Protein AF-A0A8T6P0E4-F1 (afdb_monomer_lite)

Structure (mmCIF, N/CA/C/O backbone):
data_AF-A0A8T6P0E4-F1
#
_entry.id   AF-A0A8T6P0E4-F1
#
loop_
_atom_site.group_PDB
_atom_site.id
_atom_site.type_symbol
_atom_site.label_atom_id
_atom_site.label_alt_id
_atom_site.label_comp_id
_atom_site.label_asym_id
_atom_site.label_entity_id
_atom_site.label_seq_id
_atom_site.pdbx_PDB_ins_code
_atom_site.Cartn_x
_atom_site.Cartn_y
_atom_site.Cartn_z
_atom_site.occupancy
_atom_site.B_iso_or_equiv
_atom_site.auth_seq_id
_atom_site.auth_comp_id
_atom_site.auth_asym_id
_atom_site.auth_atom_id
_atom_site.pdbx_PDB_model_num
ATOM 1 N N . MET A 1 1 ? 27.456 20.576 -43.122 1.00 37.47 1 MET A N 1
ATOM 2 C CA . MET A 1 1 ? 27.303 20.366 -41.670 1.00 37.47 1 MET A CA 1
ATOM 3 C C . MET A 1 1 ? 26.605 19.040 -41.483 1.00 37.47 1 MET A C 1
ATOM 5 O O . MET A 1 1 ? 25.407 18.941 -41.703 1.00 37.47 1 MET A O 1
ATOM 9 N N . THR A 1 2 ? 27.387 18.003 -41.227 1.00 33.81 2 THR A N 1
ATOM 10 C CA . THR A 1 2 ? 26.912 16.656 -40.925 1.00 33.81 2 THR A CA 1
ATOM 11 C C . THR A 1 2 ? 26.473 16.661 -39.465 1.00 33.81 2 THR A C 1
ATOM 13 O O . THR A 1 2 ? 27.312 16.790 -38.580 1.00 33.81 2 THR A O 1
ATOM 16 N N . PHE A 1 3 ? 25.168 16.575 -39.208 1.00 38.00 3 PHE A N 1
ATOM 17 C CA . PHE A 1 3 ? 24.666 16.152 -37.903 1.00 38.00 3 PHE A CA 1
ATOM 18 C C . PHE A 1 3 ? 24.965 14.656 -37.790 1.00 38.00 3 PHE A C 1
ATOM 20 O O . PHE A 1 3 ? 24.131 13.822 -38.128 1.00 38.00 3 PHE A O 1
ATOM 27 N N . THR A 1 4 ? 26.195 14.302 -37.422 1.00 43.59 4 THR A N 1
ATOM 28 C CA . THR A 1 4 ? 26.471 12.961 -36.905 1.00 43.59 4 THR A CA 1
ATOM 29 C C . THR A 1 4 ? 25.701 12.865 -35.594 1.00 43.59 4 THR A C 1
ATOM 31 O O . THR A 1 4 ? 26.018 13.547 -34.626 1.00 43.59 4 THR A O 1
ATOM 34 N N . ASN A 1 5 ? 24.592 12.135 -35.668 1.00 50.59 5 ASN A N 1
ATOM 35 C CA . ASN A 1 5 ? 23.570 11.936 -34.654 1.00 50.59 5 ASN A CA 1
ATOM 36 C C . ASN A 1 5 ? 24.190 11.610 -33.287 1.00 50.59 5 ASN A C 1
ATOM 38 O O . ASN A 1 5 ? 24.772 10.540 -33.130 1.00 50.59 5 ASN A O 1
ATOM 42 N N . ASP A 1 6 ? 23.940 12.437 -32.267 1.00 56.22 6 ASP A N 1
ATOM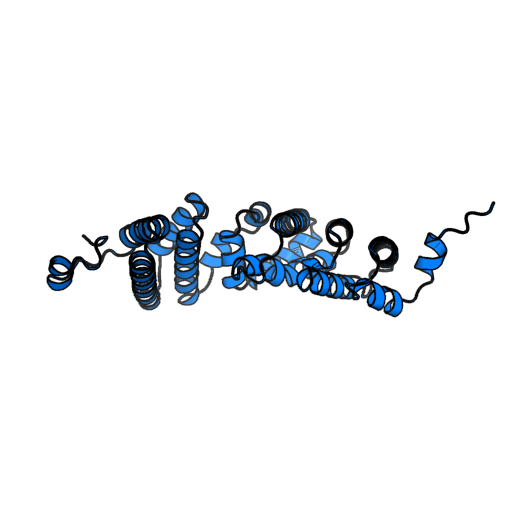 43 C CA . ASP A 1 6 ? 24.123 12.049 -30.853 1.00 56.22 6 ASP A CA 1
ATOM 44 C C . ASP A 1 6 ? 23.477 10.673 -30.570 1.00 56.22 6 ASP A C 1
ATOM 46 O O . ASP A 1 6 ? 23.979 9.881 -29.777 1.00 56.22 6 ASP A O 1
ATOM 50 N N . ARG A 1 7 ? 22.391 10.347 -31.288 1.00 58.47 7 ARG A N 1
ATOM 51 C CA . ARG A 1 7 ? 21.714 9.041 -31.254 1.00 58.47 7 ARG A CA 1
ATOM 52 C C . ARG A 1 7 ? 22.625 7.863 -31.613 1.00 58.47 7 ARG A C 1
ATOM 54 O O . ARG A 1 7 ? 22.605 6.865 -30.899 1.00 58.47 7 ARG A O 1
ATOM 61 N N . ASP A 1 8 ? 23.438 7.988 -32.660 1.00 58.91 8 ASP A N 1
ATOM 62 C CA . ASP A 1 8 ? 24.293 6.897 -33.145 1.00 58.91 8 ASP A CA 1
ATOM 63 C C . ASP A 1 8 ? 25.441 6.628 -32.157 1.00 58.91 8 ASP A C 1
ATOM 65 O O . ASP A 1 8 ? 25.921 5.501 -32.042 1.00 58.91 8 ASP A O 1
ATOM 69 N N . HIS A 1 9 ? 25.861 7.648 -31.397 1.00 64.12 9 HIS A N 1
ATOM 70 C CA . HIS A 1 9 ? 26.846 7.491 -30.328 1.00 64.12 9 HIS A CA 1
ATOM 71 C C . HIS A 1 9 ? 26.285 6.756 -29.112 1.00 64.12 9 HIS A C 1
ATOM 73 O O . HIS A 1 9 ? 26.938 5.836 -28.628 1.00 64.12 9 HIS A O 1
ATOM 79 N N . TYR A 1 10 ? 25.081 7.093 -28.643 1.00 65.00 10 TYR A N 1
ATOM 80 C CA . TYR A 1 10 ? 24.487 6.424 -27.478 1.00 65.00 10 TYR A CA 1
ATOM 81 C C . TYR A 1 10 ? 24.052 4.980 -27.751 1.00 65.00 10 TYR A C 1
ATOM 83 O O . TYR A 1 10 ? 24.053 4.155 -26.835 1.00 65.00 10 TYR A O 1
ATOM 91 N N . ASP A 1 11 ? 23.698 4.646 -28.991 1.00 69.50 11 ASP A N 1
ATOM 92 C CA . ASP A 1 11 ? 23.360 3.270 -29.371 1.00 69.50 11 ASP A CA 1
ATOM 93 C C . ASP A 1 11 ? 24.612 2.367 -29.439 1.00 69.50 11 ASP A C 1
ATOM 95 O O . ASP A 1 11 ? 24.504 1.153 -29.269 1.00 69.50 11 ASP A O 1
ATOM 99 N N . ALA A 1 12 ? 25.808 2.953 -29.588 1.00 74.81 12 ALA A N 1
ATOM 100 C CA . ALA A 1 12 ? 27.090 2.243 -29.563 1.00 74.81 12 ALA A CA 1
ATOM 101 C C . ALA A 1 12 ? 27.664 2.016 -28.146 1.00 74.81 12 ALA A C 1
ATOM 103 O O . ALA A 1 12 ? 28.625 1.263 -27.996 1.00 74.81 12 ALA A O 1
ATOM 104 N N . ILE A 1 13 ? 27.101 2.650 -27.107 1.00 79.38 13 ILE A N 1
ATOM 105 C CA . ILE A 1 13 ? 27.561 2.510 -25.714 1.00 79.38 13 ILE A CA 1
ATOM 106 C C . ILE A 1 13 ? 27.246 1.097 -25.188 1.00 79.38 13 ILE A C 1
ATOM 108 O O . ILE A 1 13 ? 26.205 0.520 -25.498 1.00 79.38 13 ILE A O 1
ATOM 112 N N . GLU A 1 14 ? 28.115 0.507 -24.371 1.00 82.88 14 GLU A N 1
ATOM 113 C CA . GLU A 1 14 ? 27.845 -0.797 -23.750 1.00 82.88 14 GLU A CA 1
ATOM 114 C C . GLU A 1 14 ? 26.746 -0.706 -22.674 1.00 82.88 14 GLU A C 1
ATOM 116 O O . GLU A 1 14 ? 26.571 0.329 -22.029 1.00 82.88 14 GLU A O 1
ATOM 121 N N . ILE A 1 15 ? 25.990 -1.795 -22.461 1.00 83.38 15 ILE A N 1
ATOM 122 C CA . ILE A 1 15 ? 24.891 -1.823 -21.471 1.00 83.38 15 ILE A CA 1
ATOM 123 C C . ILE A 1 15 ? 25.402 -1.429 -20.083 1.00 83.38 15 ILE A C 1
ATOM 125 O O . ILE A 1 15 ? 24.761 -0.627 -19.411 1.00 83.38 15 ILE A O 1
ATOM 129 N N . ASP A 1 16 ? 26.563 -1.937 -19.675 1.00 84.44 16 ASP A N 1
ATOM 130 C CA . ASP A 1 16 ? 27.120 -1.670 -18.347 1.00 84.44 16 ASP A CA 1
ATOM 131 C C . ASP A 1 16 ? 27.455 -0.187 -18.146 1.00 84.44 16 ASP A C 1
ATOM 133 O O . ASP A 1 16 ? 27.234 0.364 -17.067 1.00 84.44 16 ASP A O 1
ATOM 137 N N . THR A 1 17 ? 27.909 0.497 -19.200 1.00 86.50 17 THR A N 1
ATOM 138 C CA . THR A 1 17 ? 28.162 1.942 -19.161 1.00 86.50 17 THR A CA 1
ATOM 139 C C . THR A 1 17 ? 26.860 2.733 -19.066 1.00 86.50 17 THR A C 1
ATOM 141 O O . THR A 1 17 ? 26.765 3.632 -18.233 1.00 86.50 17 THR A O 1
ATOM 144 N N . LEU A 1 18 ? 25.832 2.373 -19.847 1.00 86.88 18 LEU A N 1
ATOM 145 C CA . LEU A 1 18 ? 24.508 2.994 -19.716 1.00 86.88 18 LEU A CA 1
ATOM 146 C C . LEU A 1 18 ? 23.935 2.797 -18.312 1.00 86.88 18 LEU A C 1
ATOM 148 O O . LEU A 1 18 ? 23.399 3.731 -17.727 1.00 86.88 18 LEU A O 1
ATOM 152 N N . MET A 1 19 ? 24.074 1.594 -17.757 1.00 89.00 19 MET A N 1
ATOM 153 C CA . MET A 1 19 ? 23.609 1.277 -16.410 1.00 89.00 19 MET A CA 1
ATOM 154 C C . MET A 1 19 ? 24.353 2.078 -15.345 1.00 89.00 19 MET A C 1
ATOM 156 O O . MET A 1 19 ? 23.715 2.557 -14.416 1.00 89.00 19 MET A O 1
ATOM 160 N N . SER A 1 20 ? 25.669 2.269 -15.477 1.00 89.50 20 SER A N 1
ATOM 161 C CA . SER A 1 20 ? 26.433 3.104 -14.543 1.00 89.50 20 SER A CA 1
ATOM 162 C C . SER A 1 20 ? 25.919 4.542 -14.517 1.00 89.50 20 SER A C 1
ATOM 164 O O . SER A 1 20 ? 25.814 5.117 -13.443 1.00 89.50 20 SER A O 1
ATOM 166 N N . VAL A 1 21 ? 25.578 5.103 -15.680 1.00 90.31 21 VAL A N 1
ATOM 167 C CA . VAL A 1 21 ? 25.030 6.462 -15.793 1.00 90.31 21 VAL A CA 1
ATOM 168 C C . VAL A 1 21 ? 23.606 6.532 -15.242 1.00 90.31 21 VAL A C 1
ATOM 170 O O . VAL A 1 21 ? 23.286 7.424 -14.469 1.00 90.31 21 VAL A O 1
ATOM 173 N N . LEU A 1 22 ? 22.747 5.576 -15.606 1.00 91.06 22 LEU A N 1
ATOM 174 C CA . LEU A 1 22 ? 21.338 5.544 -15.190 1.00 91.06 22 LEU A CA 1
ATOM 175 C C . LEU A 1 22 ? 21.141 5.224 -13.704 1.00 91.06 22 LEU A C 1
ATOM 177 O O . LEU A 1 22 ? 20.067 5.476 -13.166 1.00 91.06 22 LEU A O 1
ATOM 181 N N . LEU A 1 23 ? 22.143 4.632 -13.053 1.00 92.75 23 LEU A N 1
ATOM 182 C CA . LEU A 1 23 ? 22.140 4.369 -11.615 1.00 92.75 23 LEU A CA 1
ATOM 183 C C . LEU A 1 23 ? 22.822 5.473 -10.804 1.00 92.75 23 LEU A C 1
ATOM 185 O O . LEU A 1 23 ? 22.665 5.474 -9.581 1.00 92.75 23 LEU A O 1
ATOM 189 N N . ASP A 1 24 ? 23.562 6.373 -11.454 1.00 91.56 24 ASP A N 1
ATOM 190 C CA . ASP A 1 24 ? 24.194 7.522 -10.818 1.00 91.56 24 ASP A CA 1
ATOM 191 C C . ASP A 1 24 ? 23.165 8.655 -10.659 1.00 91.56 24 ASP A C 1
ATOM 193 O O . ASP A 1 24 ? 22.772 9.262 -11.658 1.00 91.56 24 ASP A O 1
ATOM 197 N N . PRO A 1 25 ? 22.700 8.949 -9.431 1.00 88.19 25 PRO A N 1
ATOM 198 C CA . PRO A 1 25 ? 21.724 10.008 -9.205 1.00 88.19 25 PRO A CA 1
ATOM 199 C C . PRO A 1 25 ? 22.293 11.412 -9.453 1.00 88.19 25 PRO A C 1
ATOM 201 O O . PRO A 1 25 ? 21.512 12.349 -9.558 1.00 88.19 25 PRO A O 1
ATOM 204 N N . ASP A 1 26 ? 23.618 11.568 -9.530 1.00 89.19 26 ASP A N 1
ATOM 205 C CA . ASP A 1 26 ? 24.272 12.865 -9.719 1.00 89.19 26 ASP A CA 1
ATOM 206 C C . ASP A 1 26 ? 24.557 13.165 -11.211 1.00 89.19 26 ASP A C 1
ATOM 208 O O . ASP A 1 26 ? 25.084 14.231 -11.543 1.00 89.19 26 ASP A O 1
ATOM 212 N N . ALA A 1 27 ? 24.212 12.247 -12.126 1.00 89.06 27 ALA A N 1
ATOM 213 C CA . ALA A 1 27 ? 24.362 12.462 -13.565 1.00 89.06 27 ALA A CA 1
ATOM 214 C C . ALA A 1 27 ? 23.375 13.519 -14.098 1.00 89.06 27 ALA A C 1
ATOM 216 O O . ALA A 1 27 ? 22.271 13.694 -13.585 1.00 89.06 27 ALA A O 1
ATOM 217 N N . GLU A 1 28 ? 23.762 14.221 -15.168 1.00 91.06 28 GLU A N 1
ATOM 218 C CA . GLU A 1 28 ? 22.911 15.260 -15.757 1.00 91.06 28 GLU A CA 1
ATOM 219 C C . GLU A 1 28 ? 21.612 14.669 -16.349 1.00 91.06 28 GLU A C 1
ATOM 221 O O . GLU A 1 28 ? 21.682 13.657 -17.058 1.00 91.06 28 GLU A O 1
ATOM 226 N N . PRO A 1 29 ? 20.445 15.328 -16.179 1.00 89.75 29 PRO A N 1
ATOM 227 C CA . PRO A 1 29 ? 19.161 14.820 -16.672 1.00 89.75 29 PRO A CA 1
ATOM 228 C C . PRO A 1 29 ? 19.137 14.505 -18.174 1.00 89.75 29 PRO A C 1
ATOM 230 O O . PRO A 1 29 ? 18.606 13.474 -18.576 1.00 89.75 29 PRO A O 1
ATOM 233 N N . ASP A 1 30 ? 19.766 15.335 -19.016 1.00 89.50 30 ASP A N 1
ATOM 234 C CA . ASP A 1 30 ? 19.876 15.074 -20.464 1.00 89.50 30 ASP A CA 1
ATOM 235 C C . ASP A 1 30 ? 20.658 13.779 -20.746 1.00 89.50 30 ASP A C 1
ATOM 237 O O . ASP A 1 30 ? 20.297 12.987 -21.620 1.00 89.50 30 ASP A O 1
ATOM 241 N N . THR A 1 31 ? 21.695 13.508 -19.948 1.00 88.62 31 THR A N 1
ATOM 242 C CA . THR A 1 31 ? 22.484 12.275 -20.044 1.00 88.62 31 THR A CA 1
ATOM 243 C C . THR A 1 31 ? 21.654 11.067 -19.604 1.00 88.62 31 THR A C 1
ATOM 245 O O . THR A 1 31 ? 21.682 10.033 -20.280 1.00 88.62 31 THR A O 1
ATOM 248 N N . HIS A 1 32 ? 20.859 11.186 -18.532 1.00 90.69 32 HIS A N 1
ATOM 249 C CA . HIS A 1 32 ? 19.897 10.149 -18.143 1.00 90.69 32 HIS A CA 1
ATOM 250 C C . HIS A 1 32 ? 18.877 9.887 -19.247 1.00 90.69 32 HIS A C 1
ATOM 252 O O . HIS A 1 32 ? 18.724 8.739 -19.653 1.00 90.69 32 HIS A O 1
ATOM 258 N N . GLN A 1 33 ? 18.225 10.920 -19.784 1.00 88.19 33 GLN A N 1
ATOM 259 C CA . GLN A 1 33 ? 17.202 10.773 -20.825 1.00 88.19 33 GLN A CA 1
ATOM 260 C C . GLN A 1 33 ? 17.765 10.105 -22.088 1.00 88.19 33 GLN A C 1
ATOM 262 O O . GLN A 1 33 ? 17.170 9.160 -22.611 1.00 88.19 33 GLN A O 1
ATOM 267 N N . LYS A 1 34 ? 18.943 10.534 -22.562 1.00 88.25 34 LYS A N 1
ATOM 268 C CA . LYS A 1 34 ? 19.614 9.924 -23.724 1.00 88.25 34 LYS A CA 1
ATOM 269 C C . LYS A 1 34 ? 19.996 8.467 -23.466 1.00 88.25 34 LYS A C 1
ATOM 271 O O . LYS A 1 34 ? 19.768 7.611 -24.326 1.00 88.25 34 LYS A O 1
ATOM 276 N N . SER A 1 35 ? 20.524 8.175 -22.277 1.00 89.00 35 SER A N 1
ATOM 277 C CA . SER A 1 35 ? 20.906 6.817 -21.873 1.00 89.00 35 SER A CA 1
ATOM 278 C C . SER A 1 35 ? 19.691 5.900 -21.756 1.00 89.00 35 SER A C 1
ATOM 280 O O . SER A 1 35 ? 19.721 4.763 -22.227 1.00 89.00 35 SER A O 1
ATOM 282 N N . LEU A 1 36 ? 18.599 6.412 -21.192 1.00 89.44 36 LEU A N 1
ATOM 283 C CA . LEU A 1 36 ? 17.350 5.692 -20.994 1.00 89.44 36 LEU A CA 1
ATOM 284 C C . LEU A 1 36 ? 16.674 5.395 -22.337 1.00 89.44 36 LEU A C 1
ATOM 286 O O . LEU A 1 36 ? 16.289 4.257 -22.596 1.00 89.44 36 LEU A O 1
ATOM 290 N N . ALA A 1 37 ? 16.632 6.379 -23.239 1.00 87.12 37 ALA A N 1
ATOM 291 C CA . ALA A 1 37 ? 16.127 6.193 -24.593 1.00 87.12 37 ALA A CA 1
ATOM 292 C C . ALA A 1 37 ? 16.962 5.172 -25.389 1.00 87.12 37 ALA A C 1
ATOM 294 O O . ALA A 1 37 ? 16.401 4.397 -26.164 1.00 87.12 37 ALA A O 1
ATOM 295 N N . SER A 1 38 ? 18.291 5.157 -25.214 1.00 86.75 38 SER A N 1
ATOM 296 C CA . SER A 1 38 ? 19.168 4.129 -25.802 1.00 86.75 38 SER A CA 1
ATOM 297 C C . SER A 1 38 ? 18.864 2.745 -25.234 1.00 86.75 38 SER A C 1
ATOM 299 O O . SER A 1 38 ? 18.683 1.799 -25.999 1.00 86.75 38 SER A O 1
ATOM 301 N N . LEU A 1 39 ? 18.720 2.618 -23.910 1.00 85.62 39 LEU A N 1
ATOM 302 C CA . LEU A 1 39 ? 18.373 1.353 -23.257 1.00 85.62 39 LEU A CA 1
ATOM 303 C C . LEU A 1 39 ? 17.007 0.819 -23.719 1.00 85.62 39 LEU A C 1
ATOM 305 O O . LEU A 1 39 ? 16.888 -0.371 -24.007 1.00 85.62 39 LEU A O 1
ATOM 309 N N . ALA A 1 40 ? 16.001 1.689 -23.852 1.00 85.06 40 ALA A N 1
ATOM 310 C CA . ALA A 1 40 ? 14.653 1.327 -24.293 1.00 85.06 40 ALA A CA 1
ATOM 311 C C . ALA A 1 40 ? 14.636 0.671 -25.684 1.00 85.06 40 ALA A C 1
ATOM 313 O O . ALA A 1 40 ? 13.877 -0.269 -25.920 1.00 85.06 40 ALA A O 1
ATOM 314 N N . ARG A 1 41 ? 15.508 1.124 -26.596 1.00 82.94 41 ARG A N 1
ATOM 315 C CA . ARG A 1 41 ? 15.626 0.588 -27.964 1.00 82.94 41 ARG A CA 1
ATOM 316 C C . ARG A 1 41 ? 16.324 -0.772 -28.043 1.00 82.94 41 ARG A C 1
ATOM 318 O O . ARG A 1 41 ? 16.284 -1.402 -29.100 1.00 82.94 41 ARG A O 1
ATOM 325 N N . ARG A 1 42 ? 16.984 -1.228 -26.973 1.00 79.81 42 ARG A N 1
ATOM 326 C CA . ARG A 1 42 ? 17.724 -2.499 -26.990 1.00 79.81 42 ARG A CA 1
ATOM 327 C C . ARG A 1 42 ? 16.783 -3.693 -26.977 1.00 79.81 42 ARG A C 1
ATOM 329 O O . ARG A 1 42 ? 15.648 -3.616 -26.510 1.00 79.81 42 ARG A O 1
ATOM 336 N N . HIS A 1 43 ? 17.298 -4.806 -27.498 1.00 68.88 43 HIS A N 1
ATOM 337 C CA . HIS A 1 43 ? 16.590 -6.076 -27.503 1.00 68.88 43 HIS A CA 1
ATOM 338 C C . HIS A 1 43 ? 16.202 -6.488 -26.075 1.00 68.88 43 HIS A C 1
ATOM 340 O O . HIS A 1 43 ? 16.929 -6.240 -25.117 1.00 68.88 43 HIS A O 1
ATOM 346 N N . PHE A 1 44 ? 15.050 -7.138 -25.968 1.00 63.16 44 PHE A N 1
ATOM 347 C CA . PHE A 1 44 ? 14.321 -7.388 -24.732 1.00 63.16 44 PHE A CA 1
ATOM 348 C C . PHE A 1 44 ? 15.091 -8.180 -23.648 1.00 63.16 44 PHE A C 1
ATOM 350 O O . PHE A 1 44 ? 14.966 -7.892 -22.458 1.00 63.16 44 PHE A O 1
ATOM 357 N N . LEU A 1 45 ? 15.936 -9.139 -24.045 1.00 65.19 45 LEU A N 1
ATOM 358 C CA . LEU A 1 45 ? 16.689 -10.014 -23.133 1.00 65.19 45 LEU A CA 1
ATOM 359 C C . LEU A 1 45 ? 17.524 -9.216 -22.113 1.00 65.19 45 LEU A C 1
ATOM 361 O O . LEU A 1 45 ? 18.544 -8.621 -22.451 1.00 65.19 45 LEU A O 1
ATOM 365 N N . GLY A 1 46 ? 17.089 -9.227 -20.849 1.00 67.94 46 GLY A N 1
ATOM 366 C CA . GLY A 1 46 ? 17.750 -8.544 -19.731 1.00 67.94 46 GLY A CA 1
ATOM 367 C C . GLY A 1 46 ? 17.423 -7.052 -19.586 1.00 67.94 46 GLY A C 1
ATOM 368 O O . GLY A 1 46 ? 17.810 -6.449 -18.583 1.00 67.94 46 GLY A O 1
ATOM 369 N N . ARG A 1 47 ? 16.673 -6.455 -20.528 1.00 82.19 47 ARG A N 1
ATOM 370 C CA . ARG A 1 47 ? 16.255 -5.043 -20.473 1.00 82.19 47 ARG A CA 1
ATOM 371 C C . ARG A 1 47 ? 15.361 -4.784 -19.265 1.00 82.19 47 ARG A C 1
ATOM 373 O O . ARG A 1 47 ? 15.638 -3.864 -18.502 1.00 82.19 47 ARG A O 1
ATOM 380 N N . THR A 1 48 ? 14.351 -5.623 -19.043 1.00 81.88 48 THR A N 1
ATOM 381 C CA . THR A 1 48 ? 13.411 -5.480 -17.922 1.00 81.88 48 THR A CA 1
ATOM 382 C C . THR A 1 48 ? 14.123 -5.506 -16.574 1.00 81.88 48 THR A C 1
ATOM 384 O O . THR A 1 48 ? 13.935 -4.605 -15.764 1.00 81.88 48 THR A O 1
ATOM 387 N N . SER A 1 49 ? 15.018 -6.472 -16.338 1.00 83.94 49 SER A N 1
ATOM 388 C CA . SER A 1 49 ? 15.779 -6.545 -15.083 1.00 83.94 49 SER A CA 1
ATOM 389 C C . SER A 1 49 ? 16.648 -5.304 -14.851 1.00 83.94 49 SER A C 1
ATOM 391 O O . SER A 1 49 ? 16.798 -4.852 -13.716 1.00 83.94 49 SER A O 1
ATOM 393 N N . SER A 1 50 ? 17.213 -4.734 -15.916 1.00 87.50 50 SER A N 1
ATOM 394 C CA . SER A 1 50 ? 17.949 -3.468 -15.860 1.00 87.50 50 SER A CA 1
ATOM 395 C C . SER A 1 50 ? 17.033 -2.286 -15.537 1.00 87.50 50 SER A C 1
ATOM 397 O O . SER A 1 50 ? 17.335 -1.521 -14.623 1.00 87.50 50 SER A O 1
ATOM 399 N N . LEU A 1 51 ? 15.880 -2.177 -16.199 1.00 88.38 51 LEU A N 1
ATOM 400 C CA . LEU A 1 51 ? 14.886 -1.140 -15.917 1.00 88.38 51 LEU A CA 1
ATOM 401 C C . LEU A 1 51 ? 14.347 -1.238 -14.480 1.00 88.38 51 LEU A C 1
ATOM 403 O O . LEU A 1 51 ? 14.192 -0.211 -13.827 1.00 88.38 51 LEU A O 1
ATOM 407 N N . ILE A 1 52 ? 14.144 -2.446 -13.937 1.00 88.69 52 ILE A N 1
ATOM 408 C CA . ILE A 1 52 ? 13.733 -2.654 -12.535 1.00 88.69 52 ILE A CA 1
ATOM 409 C C . ILE A 1 52 ? 14.818 -2.147 -11.580 1.00 88.69 52 ILE A C 1
ATOM 411 O O . ILE A 1 52 ? 14.514 -1.492 -10.582 1.00 88.69 52 ILE A O 1
ATOM 415 N N . LYS A 1 53 ? 16.099 -2.417 -11.874 1.00 90.06 53 LYS A N 1
ATOM 416 C CA . LYS A 1 53 ? 17.219 -1.898 -11.070 1.00 90.06 53 LYS A CA 1
ATOM 417 C C . LYS A 1 53 ? 17.250 -0.372 -11.080 1.00 90.06 53 LYS A C 1
ATOM 419 O O . LYS A 1 53 ? 17.421 0.219 -10.015 1.00 90.06 53 LYS A O 1
ATOM 424 N N . ILE A 1 54 ? 17.047 0.246 -12.244 1.00 91.00 54 ILE A N 1
ATOM 425 C CA . ILE A 1 54 ? 16.988 1.707 -12.385 1.00 91.00 54 ILE A CA 1
ATOM 426 C C . ILE A 1 54 ? 15.795 2.255 -11.602 1.00 91.00 54 ILE A C 1
ATOM 428 O O . ILE A 1 54 ? 15.981 3.110 -10.744 1.00 91.00 54 ILE A O 1
ATOM 432 N N . LEU A 1 55 ? 14.596 1.697 -11.788 1.00 90.88 55 LEU A N 1
ATOM 433 C CA . LEU A 1 55 ? 13.392 2.125 -11.071 1.00 90.88 55 LEU A CA 1
ATOM 434 C C . LEU A 1 55 ? 13.557 1.966 -9.557 1.00 90.88 55 LEU A C 1
ATOM 436 O O . LEU A 1 55 ? 13.161 2.832 -8.783 1.00 90.88 55 LEU A O 1
ATOM 440 N N . SER A 1 56 ? 14.214 0.895 -9.110 1.00 90.44 56 SER A N 1
ATOM 441 C CA . SER A 1 56 ? 14.544 0.723 -7.699 1.00 90.44 56 SER A CA 1
ATOM 442 C C . SER A 1 56 ? 15.590 1.716 -7.189 1.00 90.44 56 SER A C 1
ATOM 444 O O . SER A 1 56 ? 15.605 1.945 -5.980 1.00 90.44 56 SER A O 1
ATOM 446 N N . SER A 1 57 ? 16.474 2.244 -8.037 1.00 90.44 57 SER A N 1
ATOM 447 C CA . SER A 1 57 ? 17.418 3.312 -7.681 1.00 90.44 57 SER A CA 1
ATOM 448 C C . SER A 1 57 ? 16.704 4.658 -7.585 1.00 90.44 57 SER A C 1
ATOM 450 O O . SER A 1 57 ? 16.873 5.361 -6.589 1.00 90.44 57 SER A O 1
ATOM 452 N N . VAL A 1 58 ? 15.836 4.947 -8.559 1.00 88.69 58 VAL A N 1
ATOM 453 C CA . VAL A 1 58 ? 14.970 6.131 -8.603 1.00 88.69 58 VAL A CA 1
ATOM 454 C C . VAL A 1 58 ? 14.115 6.212 -7.346 1.00 88.69 58 VAL A C 1
ATOM 456 O O . VAL A 1 58 ? 14.243 7.165 -6.594 1.00 88.69 58 VAL A O 1
ATOM 459 N N . VAL A 1 59 ? 13.353 5.159 -7.030 1.00 88.88 59 VAL A N 1
ATOM 460 C CA . VAL A 1 59 ? 12.492 5.105 -5.832 1.00 88.88 59 VAL A CA 1
ATOM 461 C C . VAL A 1 59 ? 13.282 5.322 -4.532 1.00 88.88 59 VAL A C 1
ATOM 463 O O . VAL A 1 59 ? 12.756 5.869 -3.566 1.00 88.88 59 VAL A O 1
ATOM 466 N N . LYS A 1 60 ? 14.554 4.907 -4.480 1.00 87.62 60 LYS A N 1
ATOM 467 C CA . LYS A 1 60 ? 15.413 5.098 -3.298 1.00 87.62 60 LYS A CA 1
ATOM 468 C C . LYS A 1 60 ? 16.002 6.505 -3.181 1.00 87.62 60 LYS A C 1
ATOM 470 O O . LYS A 1 60 ? 16.362 6.885 -2.074 1.00 87.62 60 LYS A O 1
ATOM 475 N N . ASN A 1 61 ? 16.135 7.232 -4.287 1.00 87.38 61 ASN A N 1
ATOM 476 C CA . ASN A 1 61 ? 16.795 8.540 -4.355 1.00 87.38 61 ASN A CA 1
ATOM 477 C C . ASN A 1 61 ? 15.916 9.551 -5.108 1.00 87.38 61 ASN A C 1
ATOM 479 O O . ASN A 1 61 ? 16.401 10.295 -5.957 1.00 87.38 61 ASN A O 1
ATOM 483 N N . THR A 1 62 ? 14.608 9.526 -4.851 1.00 84.31 62 THR A N 1
ATOM 484 C CA . THR A 1 62 ? 13.605 10.285 -5.618 1.00 84.31 62 THR A CA 1
ATOM 485 C C . THR A 1 62 ? 13.878 11.792 -5.613 1.00 84.31 62 THR A C 1
ATOM 487 O O . THR A 1 62 ? 13.571 12.472 -6.578 1.00 84.31 62 THR A O 1
ATOM 490 N N . ASP A 1 63 ? 14.510 12.314 -4.563 1.00 84.81 63 ASP A N 1
ATOM 491 C CA . ASP A 1 63 ? 14.921 13.716 -4.425 1.00 84.81 63 ASP A CA 1
ATOM 492 C C . ASP A 1 63 ? 16.095 14.124 -5.330 1.00 84.81 63 ASP A C 1
ATOM 494 O O . ASP A 1 63 ? 16.369 15.315 -5.476 1.00 84.81 63 ASP A O 1
ATOM 498 N N . LYS A 1 64 ? 16.797 13.151 -5.918 1.00 86.81 64 LYS A N 1
ATOM 499 C CA . LYS A 1 64 ? 17.976 13.379 -6.760 1.00 86.81 64 LYS A CA 1
ATOM 500 C C . LYS A 1 64 ? 17.729 13.174 -8.248 1.00 86.81 64 LYS A C 1
ATOM 502 O O . LYS A 1 64 ? 18.454 13.741 -9.056 1.00 86.81 64 LYS A O 1
ATOM 507 N N . TYR A 1 65 ? 16.740 12.362 -8.615 1.00 88.12 65 TYR A N 1
ATOM 508 C CA . TYR A 1 65 ? 16.395 12.160 -10.020 1.00 88.12 65 TYR A CA 1
ATOM 509 C C . TYR A 1 65 ? 15.471 13.275 -10.519 1.00 88.12 65 TYR A C 1
ATOM 511 O O . TYR A 1 65 ? 14.654 13.816 -9.778 1.00 88.12 65 TYR A O 1
ATOM 519 N N . ASP A 1 66 ? 15.591 13.604 -11.800 1.00 90.31 66 ASP A N 1
ATOM 520 C CA . ASP A 1 66 ? 14.713 14.560 -12.468 1.00 90.31 66 ASP A CA 1
ATOM 521 C C . ASP A 1 66 ? 13.327 13.947 -12.765 1.00 90.31 66 ASP A C 1
ATOM 523 O O . ASP A 1 66 ? 13.220 12.771 -13.124 1.00 90.31 66 ASP A O 1
ATOM 527 N N . GLN A 1 67 ? 12.254 14.734 -12.621 1.00 87.25 67 GLN A N 1
ATOM 528 C CA . GLN A 1 67 ? 10.872 14.252 -12.764 1.00 87.25 67 GLN A CA 1
ATOM 529 C C . GLN A 1 67 ? 10.563 13.741 -14.182 1.00 87.25 67 GLN A C 1
ATOM 531 O O . GLN A 1 67 ? 9.825 12.759 -14.328 1.00 87.25 67 GLN A O 1
ATOM 536 N N . ASP A 1 68 ? 11.159 14.329 -15.223 1.00 88.75 68 ASP A N 1
ATOM 537 C CA . ASP A 1 68 ? 10.968 13.866 -16.599 1.00 88.75 68 ASP A CA 1
ATOM 538 C C . ASP A 1 68 ? 11.674 12.524 -16.819 1.00 88.75 68 ASP A C 1
ATOM 540 O O . ASP A 1 68 ? 11.132 11.641 -17.482 1.00 88.75 68 ASP A O 1
ATOM 544 N N . VAL A 1 69 ? 12.855 12.322 -16.217 1.00 89.50 69 VAL A N 1
ATOM 545 C CA . VAL A 1 69 ? 13.569 11.030 -16.248 1.00 89.50 69 VAL A CA 1
ATOM 546 C C . VAL A 1 69 ? 12.735 9.938 -15.581 1.00 89.50 69 VAL A C 1
ATOM 548 O O . VAL A 1 69 ? 12.589 8.840 -16.125 1.00 89.50 69 VAL A O 1
ATOM 551 N N . MET A 1 70 ? 12.161 10.241 -14.416 1.00 90.81 70 MET A N 1
ATOM 552 C CA . MET A 1 70 ? 11.290 9.319 -13.689 1.00 90.81 70 MET A CA 1
ATOM 553 C C . MET A 1 70 ? 10.046 8.941 -14.500 1.00 90.81 70 MET A C 1
ATOM 555 O O . MET A 1 70 ? 9.708 7.759 -14.597 1.00 90.81 70 MET A O 1
ATOM 559 N N . SER A 1 71 ? 9.393 9.932 -15.108 1.00 90.75 71 SER A N 1
ATOM 560 C CA . SER A 1 71 ? 8.186 9.732 -15.917 1.00 90.75 71 SER A CA 1
ATOM 561 C C . SER A 1 71 ? 8.497 8.919 -17.173 1.00 90.75 71 SER A C 1
ATOM 563 O O . SER A 1 71 ? 7.830 7.926 -17.449 1.00 90.75 71 SER A O 1
ATOM 565 N N . HIS A 1 72 ? 9.592 9.244 -17.863 1.00 91.25 72 HIS A N 1
ATOM 566 C CA . HIS A 1 72 ? 10.051 8.507 -19.039 1.00 91.25 72 HIS A CA 1
ATOM 567 C C . HIS A 1 72 ? 10.364 7.038 -18.716 1.00 91.25 72 HIS A C 1
ATOM 569 O O . HIS A 1 72 ? 10.091 6.145 -19.517 1.00 91.25 72 HIS A O 1
ATOM 575 N N . LEU A 1 73 ? 10.926 6.754 -17.537 1.00 92.31 73 LEU A N 1
ATOM 576 C CA . LEU A 1 73 ? 11.182 5.379 -17.105 1.00 92.31 73 LEU A CA 1
ATOM 577 C C . LEU A 1 73 ? 9.878 4.592 -16.932 1.00 92.31 73 LEU A C 1
ATOM 579 O O . LEU A 1 73 ? 9.801 3.438 -17.355 1.00 92.31 73 LEU A O 1
ATOM 583 N N . ILE A 1 74 ? 8.860 5.215 -16.338 1.00 93.81 74 ILE A N 1
ATOM 584 C CA . ILE A 1 74 ? 7.525 4.625 -16.196 1.00 93.81 74 ILE A CA 1
ATOM 585 C C . ILE A 1 74 ? 6.883 4.416 -17.576 1.00 93.81 74 ILE A C 1
ATOM 587 O O . ILE A 1 74 ? 6.326 3.347 -17.821 1.00 93.81 74 ILE A O 1
ATOM 591 N N . ASP A 1 75 ? 7.036 5.364 -18.503 1.00 93.50 75 ASP A N 1
ATOM 592 C CA . ASP A 1 75 ? 6.511 5.259 -19.871 1.00 93.50 75 ASP A CA 1
ATOM 593 C C . ASP A 1 75 ? 7.097 4.085 -20.642 1.00 93.50 75 ASP A C 1
ATOM 595 O O . ASP A 1 75 ? 6.376 3.393 -21.366 1.00 93.50 75 ASP A O 1
ATOM 599 N N . ILE A 1 76 ? 8.395 3.826 -20.471 1.00 91.69 76 ILE A N 1
ATOM 600 C CA . ILE A 1 76 ? 9.039 2.667 -21.088 1.00 91.69 76 ILE A CA 1
ATOM 601 C C . ILE A 1 76 ? 8.361 1.384 -20.616 1.00 91.69 76 ILE A C 1
ATOM 603 O O . ILE A 1 76 ? 8.003 0.565 -21.454 1.00 91.69 76 ILE A O 1
ATOM 607 N N . PHE A 1 77 ? 8.129 1.223 -19.310 1.00 92.06 77 PHE A N 1
ATOM 608 C CA . PHE A 1 77 ? 7.421 0.050 -18.792 1.00 92.06 77 PHE A CA 1
ATOM 609 C C . PHE A 1 77 ? 5.967 -0.022 -19.274 1.00 92.06 77 PHE A C 1
ATOM 611 O O . PHE A 1 77 ? 5.504 -1.091 -19.664 1.00 92.06 77 PHE A O 1
ATOM 618 N N . ALA A 1 78 ? 5.250 1.103 -19.266 1.00 92.06 78 ALA A N 1
ATOM 619 C CA . ALA A 1 78 ? 3.840 1.161 -19.646 1.00 92.06 78 ALA A CA 1
ATOM 620 C C . ALA A 1 78 ? 3.613 0.798 -21.124 1.00 92.06 78 ALA A C 1
ATOM 622 O O . ALA A 1 78 ? 2.609 0.180 -21.489 1.00 92.06 78 ALA A O 1
ATOM 623 N N . THR A 1 79 ? 4.548 1.199 -21.987 1.00 90.25 79 THR A N 1
ATOM 624 C CA . THR A 1 79 ? 4.449 1.010 -23.439 1.00 90.25 79 THR A CA 1
ATOM 625 C C . THR A 1 79 ? 5.128 -0.263 -23.938 1.00 90.25 79 THR A C 1
ATOM 627 O O . THR A 1 79 ? 4.849 -0.673 -25.069 1.00 90.25 79 THR A O 1
ATOM 630 N N . ASP A 1 80 ? 5.938 -0.930 -23.108 1.00 88.25 80 ASP A N 1
ATOM 631 C CA . ASP A 1 80 ? 6.630 -2.169 -23.464 1.00 88.25 80 ASP A CA 1
ATOM 632 C C . ASP A 1 80 ? 5.628 -3.250 -23.921 1.00 88.25 80 ASP A C 1
ATOM 634 O O . ASP A 1 80 ? 4.651 -3.545 -23.219 1.00 88.25 80 ASP A O 1
ATOM 638 N N . PRO A 1 81 ? 5.800 -3.835 -25.121 1.00 87.88 81 PRO A N 1
ATOM 639 C CA . PRO A 1 81 ? 4.984 -4.963 -25.538 1.00 87.88 81 PRO A CA 1
ATOM 640 C C . PRO A 1 81 ? 5.164 -6.209 -24.689 1.00 87.88 81 PRO A C 1
ATOM 642 O O . PRO A 1 81 ? 4.245 -7.011 -24.652 1.00 87.88 81 PRO A O 1
ATOM 645 N N . ASP A 1 82 ? 6.286 -6.364 -23.997 1.00 89.00 82 ASP A N 1
ATOM 646 C CA . ASP A 1 82 ? 6.575 -7.608 -23.305 1.00 89.00 82 ASP A CA 1
ATOM 647 C C . ASP A 1 82 ? 5.864 -7.720 -21.939 1.00 89.00 82 ASP A C 1
ATOM 649 O O . ASP A 1 82 ? 5.921 -6.767 -21.150 1.00 89.00 82 ASP A O 1
ATOM 653 N N . PRO A 1 83 ? 5.215 -8.854 -21.608 1.00 90.88 83 PRO A N 1
ATOM 654 C CA . PRO A 1 83 ? 4.579 -9.063 -20.305 1.00 90.88 83 PRO A CA 1
ATOM 655 C C . PRO A 1 83 ? 5.545 -8.985 -19.112 1.00 90.88 83 PRO A C 1
ATOM 657 O O . PRO A 1 83 ? 5.116 -8.608 -18.020 1.00 90.88 83 PRO A O 1
ATOM 660 N N . ASP A 1 84 ? 6.848 -9.230 -19.281 1.00 90.44 84 ASP A N 1
ATOM 661 C CA . ASP A 1 84 ? 7.809 -9.093 -18.178 1.00 90.44 84 ASP A CA 1
ATOM 662 C C . ASP A 1 84 ? 7.888 -7.654 -17.656 1.00 90.44 84 ASP A C 1
ATOM 664 O O . ASP A 1 84 ? 8.207 -7.437 -16.486 1.00 90.44 84 ASP A O 1
ATOM 668 N N . ALA A 1 85 ? 7.570 -6.649 -18.479 1.00 91.50 85 ALA A N 1
ATOM 669 C CA . ALA A 1 85 ? 7.453 -5.275 -18.001 1.00 91.50 85 ALA A CA 1
ATOM 670 C C . ALA A 1 85 ? 6.322 -5.134 -16.966 1.00 91.50 85 ALA A C 1
ATOM 672 O O . ALA A 1 85 ? 6.491 -4.425 -15.974 1.00 91.50 85 ALA A O 1
ATOM 673 N N . THR A 1 86 ? 5.214 -5.868 -17.134 1.00 94.50 86 THR A N 1
ATOM 674 C CA . THR A 1 86 ? 4.132 -5.942 -16.135 1.00 94.50 86 THR A CA 1
ATOM 675 C C . THR A 1 86 ? 4.623 -6.623 -14.870 1.00 94.50 86 THR A C 1
ATOM 677 O O . THR A 1 86 ? 4.429 -6.079 -13.784 1.00 94.50 86 THR A O 1
ATOM 680 N N . SER A 1 87 ? 5.338 -7.744 -14.997 1.00 93.56 87 SER A N 1
ATOM 681 C CA . SER A 1 87 ? 5.956 -8.438 -13.860 1.00 93.56 87 SER A CA 1
ATOM 682 C C . SER A 1 87 ? 6.891 -7.508 -13.082 1.00 93.56 87 SER A C 1
ATOM 684 O O . SER A 1 87 ? 6.809 -7.421 -11.859 1.00 93.56 87 SER A O 1
ATOM 686 N N . GLY A 1 88 ? 7.733 -6.749 -13.788 1.00 92.38 88 GLY A N 1
ATOM 687 C CA . GLY A 1 88 ? 8.677 -5.808 -13.193 1.00 92.38 88 GLY A CA 1
ATOM 688 C C . GLY A 1 88 ? 8.014 -4.627 -12.493 1.00 92.38 88 GLY A C 1
ATOM 689 O O . GLY A 1 88 ? 8.454 -4.219 -11.415 1.00 92.38 88 GLY A O 1
ATOM 690 N N . MET A 1 89 ? 6.931 -4.091 -13.061 1.00 95.19 89 MET A N 1
ATOM 691 C CA . MET A 1 89 ? 6.121 -3.100 -12.360 1.00 95.19 89 MET A CA 1
ATOM 692 C C . MET A 1 89 ? 5.465 -3.730 -11.124 1.00 95.19 89 MET A C 1
ATOM 694 O O . MET A 1 89 ? 5.624 -3.216 -10.027 1.00 95.19 89 MET A O 1
ATOM 698 N N . ILE A 1 90 ? 4.820 -4.888 -11.228 1.00 95.31 90 ILE A N 1
ATOM 699 C CA . ILE A 1 90 ? 4.199 -5.539 -10.066 1.00 95.31 90 ILE A CA 1
ATOM 700 C C . ILE A 1 90 ? 5.220 -5.832 -8.947 1.00 95.31 90 ILE A C 1
ATOM 702 O O . ILE A 1 90 ? 4.925 -5.592 -7.777 1.00 95.31 90 ILE A O 1
ATOM 706 N N . GLU A 1 91 ? 6.444 -6.251 -9.278 1.00 93.00 91 GLU A N 1
ATOM 707 C CA . GLU A 1 91 ? 7.531 -6.459 -8.306 1.00 93.00 91 GLU A CA 1
ATOM 708 C C . GLU A 1 91 ? 7.922 -5.163 -7.570 1.00 93.00 91 GLU A C 1
ATOM 710 O O . GLU A 1 91 ? 8.273 -5.172 -6.385 1.00 93.00 91 GLU A O 1
ATOM 715 N N . MET A 1 92 ? 7.860 -4.026 -8.263 1.00 94.31 92 MET A N 1
ATOM 716 C CA . MET A 1 92 ? 8.191 -2.716 -7.707 1.00 94.31 92 MET A CA 1
ATOM 717 C C . MET A 1 92 ? 7.041 -2.080 -6.921 1.00 94.31 92 MET A C 1
ATOM 719 O O . MET A 1 92 ? 7.303 -1.242 -6.050 1.00 94.31 92 MET A O 1
ATOM 723 N N . LEU A 1 93 ? 5.798 -2.507 -7.154 1.00 95.56 93 LEU A N 1
ATOM 724 C CA . LEU A 1 93 ? 4.608 -1.939 -6.528 1.00 95.56 93 LEU A CA 1
ATOM 725 C C . LEU A 1 93 ? 4.681 -1.892 -4.990 1.00 95.56 93 LEU A C 1
ATOM 727 O O . LEU A 1 93 ? 4.367 -0.834 -4.445 1.00 95.56 93 LEU A O 1
ATOM 731 N N . PRO A 1 94 ? 5.149 -2.925 -4.256 1.00 94.69 94 PRO A N 1
ATOM 732 C CA . PRO A 1 94 ? 5.317 -2.829 -2.808 1.00 94.69 94 PRO A CA 1
ATOM 733 C C . PRO A 1 94 ? 6.226 -1.677 -2.374 1.00 94.69 94 PRO A C 1
ATOM 735 O O . PRO A 1 94 ? 5.906 -0.981 -1.416 1.00 94.69 94 PRO A O 1
ATOM 738 N N . LYS A 1 95 ? 7.332 -1.419 -3.083 1.00 93.00 95 LYS A N 1
ATOM 739 C CA . LYS A 1 95 ? 8.246 -0.314 -2.740 1.00 93.00 95 LYS A CA 1
ATOM 740 C C . LYS A 1 95 ? 7.597 1.050 -2.973 1.00 93.00 95 LYS A C 1
ATOM 742 O O . LYS A 1 95 ? 7.845 1.971 -2.201 1.00 93.00 95 LYS A O 1
ATOM 747 N N . VAL A 1 96 ? 6.768 1.168 -4.011 1.00 94.56 96 VAL A N 1
ATOM 748 C CA . VAL A 1 96 ? 6.054 2.411 -4.332 1.00 94.56 96 VAL A CA 1
ATOM 749 C C . VAL A 1 96 ? 4.898 2.637 -3.359 1.00 94.56 96 VAL A C 1
ATOM 751 O O . VAL A 1 96 ? 4.852 3.669 -2.688 1.00 94.56 96 VAL A O 1
ATOM 754 N N . ALA A 1 97 ? 4.005 1.656 -3.225 1.00 95.00 97 ALA A N 1
ATOM 755 C CA . ALA A 1 97 ? 2.803 1.766 -2.410 1.00 95.00 97 ALA A CA 1
ATOM 756 C C . ALA A 1 97 ? 3.121 1.878 -0.921 1.00 95.00 97 ALA A C 1
ATOM 758 O O . ALA A 1 97 ? 2.607 2.763 -0.243 1.00 95.00 97 ALA A O 1
ATOM 759 N N . GLU A 1 98 ? 4.011 1.034 -0.393 1.00 94.44 98 GLU A N 1
ATOM 760 C CA . GLU A 1 98 ? 4.308 1.028 1.042 1.00 94.44 98 GLU A CA 1
ATOM 761 C C . GLU A 1 98 ? 5.066 2.273 1.513 1.00 94.44 98 GLU A C 1
ATOM 763 O O . GLU A 1 98 ? 5.109 2.509 2.720 1.00 94.44 98 GLU A O 1
ATOM 768 N N . SER A 1 99 ? 5.599 3.098 0.602 1.00 91.88 99 SER A N 1
ATOM 769 C CA . SER A 1 99 ? 6.219 4.382 0.957 1.00 91.88 99 SER A CA 1
ATOM 770 C C . SER A 1 99 ? 5.253 5.304 1.712 1.00 91.88 99 SER A C 1
ATOM 772 O O . SER A 1 99 ? 5.667 6.036 2.605 1.00 91.88 99 SER A O 1
ATOM 774 N N . VAL A 1 100 ? 3.940 5.204 1.458 1.00 90.81 100 VAL A N 1
ATOM 775 C CA . VAL A 1 100 ? 2.913 5.996 2.161 1.00 90.81 100 VAL A CA 1
ATOM 776 C C . VAL A 1 100 ? 2.818 5.670 3.661 1.00 90.81 100 VAL A C 1
ATOM 778 O O . VAL A 1 100 ? 2.263 6.447 4.439 1.00 90.81 100 VAL A O 1
ATOM 781 N N . LEU A 1 101 ? 3.341 4.514 4.087 1.00 89.94 101 LEU A N 1
ATOM 782 C CA . LEU A 1 101 ? 3.288 4.068 5.480 1.00 89.94 101 LEU A CA 1
ATOM 783 C C . LEU A 1 101 ? 4.346 4.745 6.363 1.00 89.94 101 LEU A C 1
ATOM 785 O O . LEU A 1 101 ? 4.178 4.761 7.584 1.00 89.94 101 LEU A O 1
ATOM 789 N N . ASP A 1 102 ? 5.408 5.302 5.777 1.00 86.25 102 ASP A N 1
ATOM 790 C CA . ASP A 1 102 ? 6.458 6.025 6.495 1.00 86.25 102 ASP A CA 1
ATOM 791 C C . ASP A 1 102 ? 6.632 7.439 5.918 1.00 86.25 102 ASP A C 1
ATOM 793 O O . ASP A 1 102 ? 7.209 7.606 4.847 1.00 86.25 102 ASP A O 1
ATOM 797 N N . PRO A 1 103 ? 6.199 8.486 6.644 1.00 78.56 103 PRO A N 1
ATOM 798 C CA . PRO A 1 103 ? 6.322 9.868 6.189 1.00 78.56 103 PRO A CA 1
ATOM 799 C C . PRO A 1 103 ? 7.750 10.315 5.850 1.00 78.56 103 PRO A C 1
ATOM 801 O O . PRO A 1 103 ? 7.904 11.278 5.110 1.00 78.56 103 PRO A O 1
ATOM 804 N N . ASN A 1 104 ? 8.786 9.661 6.391 1.00 79.75 104 ASN A N 1
ATOM 805 C CA . ASN A 1 104 ? 10.181 10.029 6.118 1.00 79.75 104 ASN A CA 1
ATOM 806 C C . ASN A 1 104 ? 10.699 9.473 4.788 1.00 79.75 104 ASN A C 1
ATOM 808 O O . ASN A 1 104 ? 11.719 9.940 4.290 1.00 79.75 104 ASN A O 1
ATOM 812 N N . THR A 1 105 ? 10.036 8.450 4.252 1.00 78.19 105 THR A N 1
ATOM 813 C CA . THR A 1 105 ? 10.416 7.771 3.007 1.00 78.19 105 THR A CA 1
ATOM 814 C C . THR A 1 105 ? 9.288 7.788 1.979 1.00 78.19 105 THR A C 1
ATOM 816 O O . THR A 1 105 ? 9.374 7.120 0.950 1.00 78.19 105 THR A O 1
ATOM 819 N N . ALA A 1 106 ? 8.234 8.564 2.244 1.00 82.00 106 ALA A N 1
ATOM 820 C CA . ALA A 1 106 ? 7.103 8.713 1.353 1.00 82.00 106 ALA A CA 1
ATOM 821 C C . ALA A 1 106 ? 7.555 9.334 0.032 1.00 82.00 106 ALA A C 1
ATOM 823 O O . ALA A 1 106 ? 8.148 10.413 0.006 1.00 82.00 106 ALA A O 1
ATOM 824 N N . LEU A 1 107 ? 7.245 8.643 -1.064 1.00 89.19 107 LEU A N 1
ATOM 825 C CA . LEU A 1 1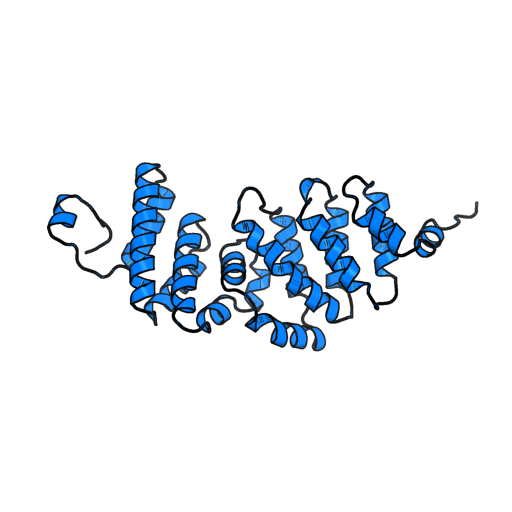07 ? 7.468 9.165 -2.406 1.00 89.19 107 LEU A CA 1
ATOM 826 C C . LEU A 1 107 ? 6.603 10.408 -2.652 1.00 89.19 107 LEU A C 1
ATOM 828 O O . LEU A 1 107 ? 5.657 10.691 -1.908 1.00 89.19 107 LEU A O 1
ATOM 832 N N . ASP A 1 108 ? 6.889 11.139 -3.720 1.00 90.44 108 ASP A N 1
ATOM 833 C CA . ASP A 1 108 ? 5.997 12.212 -4.137 1.00 90.44 108 ASP A CA 1
ATOM 834 C C . ASP A 1 108 ? 4.620 11.642 -4.572 1.00 90.44 108 ASP A C 1
ATOM 836 O O . ASP A 1 108 ? 4.573 10.582 -5.213 1.00 90.44 108 ASP A O 1
ATOM 840 N N . PRO A 1 109 ? 3.483 12.267 -4.196 1.00 92.31 109 PRO A N 1
ATOM 841 C CA . PRO A 1 109 ? 2.160 11.810 -4.614 1.00 92.31 109 PRO A CA 1
ATOM 842 C C . PRO A 1 109 ? 1.966 11.747 -6.134 1.00 92.31 109 PRO A C 1
ATOM 844 O O . PRO A 1 109 ? 1.329 10.798 -6.590 1.00 92.31 109 PRO A O 1
ATOM 847 N N . GLU A 1 110 ? 2.522 12.693 -6.900 1.00 91.88 110 GLU A N 1
ATOM 848 C CA . GLU A 1 110 ? 2.418 12.726 -8.366 1.00 91.88 110 GLU A CA 1
ATOM 849 C C . GLU A 1 110 ? 3.155 11.533 -8.978 1.00 91.88 110 GLU A C 1
ATOM 851 O O . GLU A 1 110 ? 2.608 10.839 -9.834 1.00 91.88 110 GLU A O 1
ATOM 856 N N . PHE A 1 111 ? 4.356 11.219 -8.475 1.00 92.81 111 PHE A N 1
ATOM 857 C CA . PHE A 1 111 ? 5.104 10.036 -8.910 1.00 92.81 111 PHE A CA 1
ATOM 858 C C . PHE A 1 111 ? 4.317 8.743 -8.653 1.00 92.81 111 PHE A C 1
ATOM 860 O O . PHE A 1 111 ? 4.213 7.889 -9.536 1.00 92.81 111 PHE A O 1
ATOM 867 N N . ARG A 1 112 ? 3.737 8.588 -7.451 1.00 94.81 112 ARG A N 1
ATOM 868 C CA . ARG A 1 112 ? 2.924 7.403 -7.127 1.00 94.81 112 ARG A CA 1
ATOM 869 C C . ARG A 1 112 ? 1.697 7.304 -8.023 1.00 94.81 112 ARG A C 1
ATOM 871 O O . ARG A 1 112 ? 1.434 6.230 -8.553 1.00 94.81 112 ARG A O 1
ATOM 878 N N . GLU A 1 113 ? 0.968 8.405 -8.203 1.00 95.88 113 GLU A N 1
ATOM 879 C CA . GLU A 1 113 ? -0.214 8.440 -9.065 1.00 95.88 113 GLU A CA 1
ATOM 880 C C . GLU A 1 113 ? 0.131 8.020 -10.494 1.00 95.88 113 GLU A C 1
ATOM 882 O O . GLU A 1 113 ? -0.521 7.132 -11.045 1.00 95.88 113 GLU A O 1
ATOM 887 N N . TYR A 1 114 ? 1.193 8.599 -11.059 1.00 95.62 114 TYR A N 1
ATOM 888 C CA . TYR A 1 114 ? 1.631 8.288 -12.413 1.00 95.62 114 TYR A CA 1
ATOM 889 C C . TYR A 1 114 ? 1.999 6.814 -12.567 1.00 95.62 114 TYR A C 1
ATOM 891 O O . TYR A 1 114 ? 1.544 6.135 -13.488 1.00 95.62 114 TYR A O 1
ATOM 899 N N . TYR A 1 115 ? 2.749 6.283 -11.602 1.00 96.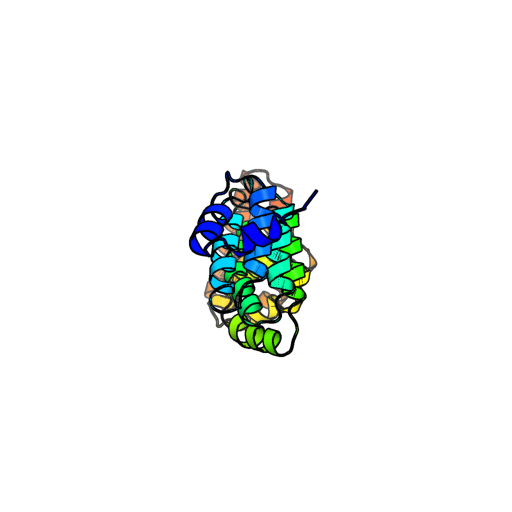75 115 TYR A N 1
ATOM 900 C CA . TYR A 1 115 ? 3.105 4.874 -11.560 1.00 96.75 115 TYR A CA 1
ATOM 901 C C . TYR A 1 115 ? 1.873 3.954 -11.504 1.00 96.75 115 TYR A C 1
ATOM 903 O O . TYR A 1 115 ? 1.795 2.966 -12.238 1.00 96.75 115 TYR A O 1
ATOM 911 N N . TYR A 1 116 ? 0.888 4.279 -10.662 1.00 97.62 116 TYR A N 1
ATOM 912 C CA . TYR A 1 116 ? -0.353 3.513 -10.542 1.00 97.62 116 TYR A CA 1
ATOM 913 C C . TYR A 1 116 ? -1.192 3.551 -11.818 1.00 97.62 116 TYR A C 1
ATOM 915 O O . TYR A 1 116 ? -1.723 2.517 -12.221 1.00 97.62 116 TYR A O 1
ATOM 923 N N . GLN A 1 117 ? -1.306 4.716 -12.460 1.00 97.06 117 GLN A N 1
ATOM 924 C CA . GLN A 1 117 ? -2.006 4.864 -13.736 1.00 97.06 117 GLN A CA 1
ATOM 925 C C . GLN A 1 117 ? -1.328 4.034 -14.827 1.00 97.06 117 GLN A C 1
ATOM 927 O O . GLN A 1 117 ? -1.995 3.252 -15.502 1.00 97.06 117 GLN A O 1
ATOM 932 N N . ALA A 1 118 ? -0.004 4.138 -14.949 1.00 96.69 118 ALA A N 1
ATOM 933 C CA . ALA A 1 118 ? 0.779 3.366 -15.904 1.00 96.69 118 ALA A CA 1
ATOM 934 C C . ALA A 1 118 ? 0.581 1.856 -15.713 1.00 96.69 118 ALA A C 1
ATOM 936 O O . ALA A 1 118 ? 0.227 1.156 -16.661 1.00 96.69 118 ALA A O 1
ATOM 937 N N . LEU A 1 119 ? 0.703 1.360 -14.479 1.00 96.88 119 LEU A N 1
ATOM 938 C CA . LEU A 1 119 ? 0.477 -0.051 -14.174 1.00 96.88 119 LEU A CA 1
ATOM 939 C C . LEU A 1 119 ? -0.969 -0.477 -14.479 1.00 96.88 119 LEU A C 1
ATOM 941 O O . LEU A 1 119 ? -1.193 -1.530 -15.070 1.00 96.88 119 LEU A O 1
ATOM 945 N N . ALA A 1 120 ? -1.959 0.357 -14.156 1.00 96.19 120 ALA A N 1
ATOM 946 C CA . ALA A 1 120 ? -3.361 0.067 -14.442 1.00 96.19 120 ALA A CA 1
ATOM 947 C C . ALA A 1 120 ? -3.681 0.005 -15.948 1.00 96.19 120 ALA A C 1
ATOM 949 O O . ALA A 1 120 ? -4.669 -0.623 -16.321 1.00 96.19 120 ALA A O 1
ATOM 950 N N . THR A 1 121 ? -2.870 0.608 -16.826 1.00 94.81 121 THR A N 1
ATOM 951 C CA . THR A 1 121 ? -3.059 0.517 -18.291 1.00 94.81 121 THR A CA 1
ATOM 952 C C . THR A 1 121 ? -2.588 -0.815 -18.888 1.00 94.81 121 THR A C 1
ATOM 954 O O . THR A 1 121 ? -2.949 -1.152 -20.018 1.00 94.81 121 THR A O 1
ATOM 957 N N . ARG A 1 122 ? -1.822 -1.608 -18.128 1.00 94.44 122 ARG A N 1
ATOM 958 C CA . ARG A 1 122 ? -1.284 -2.914 -18.537 1.00 94.44 122 ARG A CA 1
ATOM 959 C C . ARG A 1 122 ? -2.355 -4.001 -18.417 1.00 94.44 122 ARG A C 1
ATOM 961 O O . ARG A 1 122 ? -2.415 -4.727 -17.428 1.00 94.44 122 ARG A O 1
ATOM 968 N N . GLN A 1 123 ? -3.239 -4.061 -19.415 1.00 92.81 123 GLN A N 1
ATOM 969 C CA . GLN A 1 123 ? -4.410 -4.956 -19.453 1.00 92.81 123 GLN A CA 1
ATOM 970 C C . GLN A 1 123 ? -4.484 -5.818 -20.725 1.00 92.81 123 GLN A C 1
ATOM 972 O O . GLN A 1 123 ? -5.557 -6.297 -21.097 1.00 92.81 123 GLN A O 1
ATOM 977 N N . ARG A 1 124 ? -3.368 -5.996 -21.438 1.00 94.00 124 ARG A N 1
ATOM 978 C CA . ARG A 1 124 ? -3.308 -6.906 -22.596 1.00 94.00 124 ARG A CA 1
ATOM 979 C C . ARG A 1 124 ? -3.470 -8.345 -22.106 1.00 94.00 124 ARG A C 1
ATOM 981 O O . ARG A 1 124 ? -3.220 -8.622 -20.941 1.00 94.00 124 ARG A O 1
ATOM 988 N N . GLU A 1 125 ? -3.869 -9.271 -22.973 1.00 95.00 125 GLU A N 1
ATOM 989 C CA . GLU A 1 125 ? -4.134 -10.665 -22.572 1.00 95.00 125 GLU A CA 1
ATOM 990 C C . GLU A 1 125 ? -2.948 -11.309 -21.826 1.00 95.00 125 GLU A C 1
ATOM 992 O O . GLU A 1 125 ? -3.131 -11.926 -20.779 1.00 95.00 125 GLU A O 1
ATOM 997 N N . GLU A 1 126 ? -1.727 -11.075 -22.308 1.00 94.62 126 GLU A N 1
ATOM 998 C CA . GLU A 1 126 ? -0.481 -11.519 -21.670 1.00 94.62 126 GLU A CA 1
ATOM 999 C C . GLU A 1 126 ? -0.191 -10.813 -20.331 1.00 94.62 126 GLU A C 1
ATOM 1001 O O . GLU A 1 126 ? 0.246 -11.459 -19.382 1.00 94.62 126 GLU A O 1
ATOM 1006 N N . ASP A 1 127 ? -0.524 -9.525 -20.205 1.00 95.31 127 ASP A N 1
ATOM 1007 C CA . ASP A 1 127 ? -0.405 -8.777 -18.945 1.00 95.31 127 ASP A CA 1
ATOM 1008 C C . ASP A 1 127 ? -1.401 -9.290 -17.899 1.00 95.31 127 ASP A C 1
ATOM 1010 O O . ASP A 1 127 ? -1.077 -9.410 -16.719 1.00 95.31 127 ASP A O 1
ATOM 1014 N N . LEU A 1 128 ? -2.625 -9.618 -18.322 1.00 95.25 128 LEU A N 1
ATOM 1015 C CA . LEU A 1 128 ? -3.661 -10.157 -17.441 1.00 95.25 128 LEU A CA 1
ATOM 1016 C C . LEU A 1 128 ? -3.277 -11.532 -16.889 1.00 95.25 128 LEU A C 1
ATOM 1018 O O . LEU A 1 128 ? -3.617 -11.832 -15.745 1.00 95.25 128 LEU A O 1
ATOM 1022 N N . ALA A 1 129 ? -2.552 -12.346 -17.661 1.00 96.06 129 ALA A N 1
ATOM 1023 C CA . ALA A 1 129 ? -1.995 -13.601 -17.165 1.00 96.06 129 ALA A CA 1
ATOM 1024 C C . ALA A 1 129 ? -0.980 -13.352 -16.036 1.00 96.06 129 ALA A C 1
ATOM 1026 O O . ALA A 1 129 ? -1.073 -13.988 -14.987 1.00 96.06 129 ALA A O 1
ATOM 1027 N N . VAL A 1 130 ? -0.093 -12.364 -16.205 1.00 95.94 130 VAL A N 1
ATOM 1028 C CA . VAL A 1 130 ? 0.856 -11.942 -15.160 1.00 95.94 130 VAL A CA 1
ATOM 1029 C C . VAL A 1 130 ? 0.122 -11.433 -13.916 1.00 95.94 130 VAL A C 1
ATOM 1031 O O . VAL A 1 130 ? 0.446 -11.829 -12.797 1.00 95.94 130 VAL A O 1
ATOM 1034 N N . TRP A 1 131 ? -0.904 -10.592 -14.079 1.00 95.38 131 TRP A N 1
ATOM 1035 C CA . TRP A 1 131 ? -1.735 -10.144 -12.957 1.00 95.38 131 TRP A CA 1
ATOM 1036 C C . TRP A 1 131 ? -2.386 -11.316 -12.221 1.00 95.38 131 TRP A C 1
ATOM 1038 O O . TRP A 1 131 ? -2.341 -11.372 -10.994 1.00 95.38 131 TRP A O 1
ATOM 1048 N N . ALA A 1 132 ? -2.983 -12.259 -12.949 1.00 94.12 132 ALA A N 1
ATOM 1049 C CA . ALA A 1 132 ? -3.646 -13.412 -12.351 1.00 94.12 132 ALA A CA 1
ATOM 1050 C C . ALA A 1 132 ? -2.677 -14.290 -11.543 1.00 94.12 132 ALA A C 1
ATOM 1052 O O . ALA A 1 132 ? -3.071 -14.833 -10.510 1.00 94.12 132 ALA A O 1
ATOM 1053 N N . GLU A 1 133 ? -1.425 -14.398 -11.991 1.00 95.50 133 GLU A N 1
ATOM 1054 C CA . GLU A 1 133 ? -0.366 -15.121 -11.290 1.00 95.50 133 GLU A CA 1
ATOM 1055 C C . GLU A 1 133 ? 0.115 -14.380 -10.034 1.00 95.50 133 GLU A C 1
ATOM 1057 O O . GLU A 1 133 ? 0.256 -14.994 -8.979 1.00 95.50 133 GLU A O 1
ATOM 1062 N N . LEU A 1 134 ? 0.342 -13.065 -10.120 1.00 94.75 134 LEU A N 1
ATOM 1063 C CA . LEU A 1 134 ? 1.028 -12.313 -9.063 1.00 94.75 134 LEU A CA 1
ATOM 1064 C C . LEU A 1 134 ? 0.099 -11.678 -8.017 1.00 94.75 134 LEU A C 1
ATOM 1066 O O . LEU A 1 134 ? 0.526 -11.471 -6.882 1.00 94.75 134 LEU A O 1
ATOM 1070 N N . LEU A 1 135 ? -1.161 -11.368 -8.348 1.00 92.62 135 LEU A N 1
ATOM 1071 C CA . LEU A 1 135 ? -2.101 -10.750 -7.397 1.00 92.62 135 LEU A CA 1
ATOM 1072 C C . LEU A 1 135 ? -2.327 -11.565 -6.112 1.00 92.62 135 LEU A C 1
ATOM 1074 O O . LEU A 1 135 ? -2.371 -10.952 -5.042 1.00 92.62 135 LEU A O 1
ATOM 1078 N N . PRO A 1 136 ? -2.466 -12.907 -6.155 1.00 90.88 136 PRO A N 1
ATOM 1079 C CA . PRO A 1 136 ? -2.632 -13.709 -4.942 1.00 90.88 136 PRO A CA 1
ATOM 1080 C C . PRO A 1 136 ? -1.443 -13.628 -3.975 1.00 90.88 136 PRO A C 1
ATOM 1082 O O . PRO A 1 136 ? -1.624 -13.816 -2.775 1.00 90.88 136 PRO A O 1
ATOM 1085 N N . GLU A 1 137 ? -0.248 -13.310 -4.477 1.00 92.25 137 GLU A N 1
ATOM 1086 C CA . GLU A 1 137 ? 0.991 -13.228 -3.694 1.00 92.25 137 GLU A CA 1
ATOM 1087 C C . GLU A 1 137 ? 1.160 -11.873 -2.981 1.00 92.25 137 GLU A C 1
ATOM 1089 O O . GLU A 1 137 ? 2.139 -11.642 -2.258 1.00 92.25 137 GLU A O 1
ATOM 1094 N N . PHE A 1 138 ? 0.219 -10.940 -3.167 1.00 93.62 138 PHE A N 1
ATOM 1095 C CA . PHE A 1 138 ? 0.304 -9.620 -2.553 1.00 93.62 138 PHE A CA 1
ATOM 1096 C C . PHE A 1 138 ? 0.164 -9.715 -1.041 1.00 93.62 138 PHE A C 1
ATOM 1098 O O . PHE A 1 138 ? -0.845 -10.156 -0.489 1.00 93.62 138 PHE A O 1
ATOM 1105 N N . LYS A 1 139 ? 1.177 -9.199 -0.346 1.00 94.88 139 LYS A N 1
ATOM 1106 C CA . LYS A 1 139 ? 1.165 -9.137 1.112 1.00 94.88 139 LYS A CA 1
ATOM 1107 C C . LYS A 1 139 ? 0.068 -8.180 1.582 1.00 94.88 139 LYS A C 1
ATOM 1109 O O . LYS A 1 139 ? -0.076 -7.093 1.008 1.00 94.88 139 LYS A O 1
ATOM 1114 N N . PRO A 1 140 ? -0.613 -8.473 2.705 1.00 95.25 140 PRO A N 1
ATOM 1115 C CA . PRO A 1 140 ? -1.634 -7.577 3.240 1.00 95.25 140 PRO A CA 1
ATOM 1116 C C . PRO A 1 140 ? -1.139 -6.151 3.475 1.00 95.25 140 PRO A C 1
ATOM 1118 O O . PRO A 1 140 ? -1.880 -5.196 3.270 1.00 95.25 140 PRO A O 1
ATOM 1121 N N . LYS A 1 141 ? 0.136 -5.984 3.844 1.00 95.88 141 LYS A N 1
ATOM 1122 C CA . LYS A 1 141 ? 0.762 -4.668 4.013 1.00 95.88 141 LYS A CA 1
ATOM 1123 C C . LYS A 1 141 ? 0.692 -3.818 2.738 1.00 95.88 141 LYS A C 1
ATOM 1125 O O . LYS A 1 141 ? 0.337 -2.645 2.825 1.00 95.88 141 LYS A O 1
ATOM 1130 N N . THR A 1 142 ? 0.989 -4.402 1.578 1.00 96.69 142 THR A N 1
ATOM 1131 C CA . THR A 1 142 ? 0.932 -3.716 0.282 1.00 96.69 142 THR A CA 1
ATOM 1132 C C . THR A 1 142 ? -0.509 -3.340 -0.068 1.00 96.69 142 THR A C 1
ATOM 1134 O O . THR A 1 142 ? -0.775 -2.200 -0.437 1.00 96.69 142 THR A O 1
ATOM 1137 N N . LEU A 1 143 ? -1.462 -4.257 0.135 1.00 97.19 143 LEU A N 1
ATOM 1138 C CA . LEU A 1 143 ? -2.890 -4.004 -0.103 1.00 97.19 143 LEU A CA 1
ATOM 1139 C C . LEU A 1 143 ? -3.437 -2.893 0.805 1.00 97.19 143 LEU A C 1
ATOM 1141 O O . LEU A 1 143 ? -4.174 -2.020 0.352 1.00 97.19 143 LEU A O 1
ATOM 1145 N N . ILE A 1 144 ? -3.041 -2.884 2.080 1.00 96.56 144 ILE A N 1
ATOM 1146 C CA . ILE A 1 144 ? -3.379 -1.812 3.021 1.00 96.56 144 ILE A CA 1
ATOM 1147 C C . ILE A 1 144 ? -2.800 -0.483 2.537 1.00 96.56 144 ILE A C 1
ATOM 1149 O O . ILE A 1 144 ? -3.517 0.513 2.546 1.00 96.56 144 ILE A O 1
ATOM 1153 N N . ALA A 1 145 ? -1.537 -0.462 2.101 1.00 96.00 145 ALA A N 1
ATOM 1154 C CA . ALA A 1 145 ? -0.892 0.744 1.594 1.00 96.00 145 ALA A CA 1
ATOM 1155 C C . ALA A 1 145 ? -1.658 1.337 0.398 1.00 96.00 145 ALA A C 1
ATOM 1157 O O . ALA A 1 145 ? -2.001 2.516 0.419 1.00 96.00 145 ALA A O 1
ATOM 1158 N N . ILE A 1 146 ? -2.040 0.495 -0.568 1.00 96.56 146 ILE A N 1
ATOM 1159 C CA . ILE A 1 146 ? -2.894 0.872 -1.706 1.00 96.56 146 ILE A CA 1
ATOM 1160 C C . ILE A 1 146 ? -4.233 1.454 -1.220 1.00 96.56 146 ILE A C 1
ATOM 1162 O O . ILE A 1 146 ? -4.685 2.489 -1.698 1.00 96.56 146 ILE A O 1
ATOM 1166 N N . LEU A 1 147 ? -4.880 0.829 -0.235 1.00 96.31 147 LEU A N 1
ATOM 1167 C CA . LEU A 1 147 ? -6.190 1.279 0.247 1.00 96.31 147 LEU A CA 1
ATOM 1168 C C . LEU A 1 147 ? -6.148 2.592 1.036 1.00 96.31 147 LEU A C 1
ATOM 1170 O O . LEU A 1 147 ? -7.142 3.325 1.042 1.00 96.31 147 LEU A O 1
ATOM 1174 N N . ILE A 1 148 ? -5.040 2.916 1.702 1.00 94.94 148 ILE A N 1
ATOM 1175 C CA . ILE A 1 148 ? -4.916 4.181 2.439 1.00 94.94 148 ILE A CA 1
ATOM 1176 C C . ILE A 1 148 ? -4.358 5.324 1.594 1.00 94.94 148 ILE A C 1
ATOM 1178 O O . ILE A 1 148 ? -4.570 6.480 1.964 1.00 94.94 148 ILE A O 1
ATOM 1182 N N . ASP A 1 149 ? -3.670 5.020 0.493 1.00 94.69 149 ASP A N 1
ATOM 1183 C CA . ASP A 1 149 ? -3.110 6.024 -0.404 1.00 94.69 149 ASP A CA 1
ATOM 1184 C C . ASP A 1 149 ? -4.235 6.692 -1.220 1.00 94.69 149 ASP A C 1
ATOM 1186 O O . ASP A 1 149 ? -4.975 6.008 -1.943 1.00 94.69 149 ASP A O 1
ATOM 1190 N N . PRO A 1 150 ? -4.431 8.020 -1.102 1.00 92.31 150 PRO A N 1
ATOM 1191 C CA . PRO A 1 150 ? -5.445 8.721 -1.881 1.00 92.31 150 PRO A CA 1
ATOM 1192 C C . PRO A 1 150 ? -5.167 8.692 -3.388 1.00 92.31 150 PRO A C 1
ATOM 1194 O O . PRO A 1 150 ? -6.124 8.775 -4.153 1.00 92.31 150 PRO A O 1
ATOM 1197 N N . THR A 1 151 ? -3.910 8.542 -3.823 1.00 94.44 151 THR A N 1
ATOM 1198 C CA . THR A 1 151 ? -3.567 8.539 -5.256 1.00 94.44 151 THR A CA 1
ATOM 1199 C C . THR A 1 151 ? -3.705 7.165 -5.912 1.00 94.44 151 THR A C 1
ATOM 1201 O O . THR A 1 151 ? -3.672 7.058 -7.133 1.00 94.44 151 THR A O 1
ATOM 1204 N N . ALA A 1 152 ? -3.930 6.104 -5.130 1.00 95.88 152 ALA A N 1
ATOM 1205 C CA . ALA A 1 152 ? -4.020 4.727 -5.622 1.00 95.88 152 ALA A CA 1
ATOM 1206 C C . ALA A 1 152 ? -5.387 4.339 -6.210 1.00 95.88 152 ALA A C 1
ATOM 1208 O O . ALA A 1 152 ? -5.662 3.155 -6.402 1.00 95.88 152 ALA A O 1
ATOM 1209 N N . GLU A 1 153 ? -6.248 5.311 -6.520 1.00 94.94 153 GLU A N 1
ATOM 1210 C CA . GLU A 1 153 ? -7.537 5.056 -7.174 1.00 94.94 153 GLU A CA 1
ATOM 1211 C C . GLU A 1 153 ? -7.427 4.216 -8.467 1.00 94.94 153 GLU A C 1
ATOM 1213 O O . GLU A 1 153 ? -8.224 3.289 -8.620 1.00 94.94 153 GLU A O 1
ATOM 1218 N N . PRO A 1 154 ? -6.421 4.410 -9.351 1.00 96.62 154 PRO A N 1
ATOM 1219 C CA . PRO A 1 154 ? -6.243 3.558 -10.532 1.00 96.62 154 PRO A CA 1
ATOM 1220 C C . PRO A 1 154 ? -6.071 2.067 -10.202 1.00 96.62 154 PRO A C 1
ATOM 1222 O O . PRO A 1 154 ? -6.490 1.208 -10.975 1.00 96.62 154 PRO A O 1
ATOM 1225 N N . LEU A 1 155 ? -5.504 1.741 -9.034 1.00 96.50 155 LEU A N 1
ATOM 1226 C CA . LEU A 1 155 ? -5.306 0.362 -8.582 1.00 96.50 155 LEU A CA 1
ATOM 1227 C C . LEU A 1 155 ? -6.540 -0.242 -7.906 1.00 96.50 155 LEU A C 1
ATOM 1229 O O . LEU A 1 155 ? -6.496 -1.389 -7.472 1.00 96.50 155 LEU A O 1
ATOM 1233 N N . MET A 1 156 ? -7.675 0.456 -7.829 1.00 95.25 156 MET A N 1
ATOM 1234 C CA . MET A 1 156 ? -8.902 -0.181 -7.334 1.00 95.25 156 MET A CA 1
ATOM 1235 C C . MET A 1 156 ? -9.393 -1.301 -8.266 1.00 95.25 156 MET A C 1
ATOM 1237 O O . MET A 1 156 ? -10.133 -2.175 -7.816 1.00 95.25 156 MET A O 1
ATOM 1241 N N . ILE A 1 157 ? -8.926 -1.333 -9.522 1.00 93.50 157 ILE A N 1
ATOM 1242 C CA . ILE A 1 157 ? -9.228 -2.388 -10.500 1.00 93.50 157 ILE A CA 1
ATOM 1243 C C . ILE A 1 157 ? -8.775 -3.787 -10.059 1.00 93.50 157 ILE A C 1
ATOM 1245 O O . ILE A 1 157 ? -9.403 -4.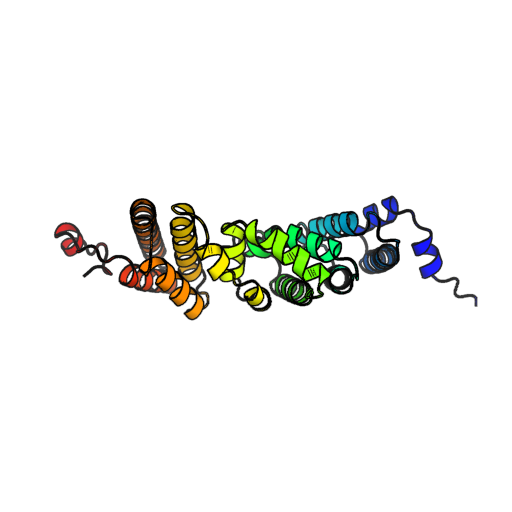770 -10.437 1.00 93.50 157 ILE A O 1
ATOM 1249 N N . ILE A 1 158 ? -7.734 -3.892 -9.225 1.00 93.62 158 ILE A N 1
ATOM 1250 C CA . ILE A 1 158 ? -7.260 -5.186 -8.700 1.00 93.62 158 ILE A CA 1
ATOM 1251 C C . ILE A 1 158 ? -8.042 -5.649 -7.460 1.00 93.62 158 ILE A C 1
ATOM 1253 O O . ILE A 1 158 ? -7.669 -6.620 -6.810 1.00 93.62 158 ILE A O 1
ATOM 1257 N N . GLU A 1 159 ? -9.104 -4.923 -7.106 1.00 95.31 159 GLU A N 1
ATOM 1258 C CA . GLU A 1 159 ? -9.983 -5.182 -5.968 1.00 95.31 159 GLU A CA 1
ATOM 1259 C C . GLU A 1 159 ? -9.241 -5.475 -4.642 1.00 95.31 159 GLU A C 1
ATOM 1261 O O . GLU A 1 159 ? -9.410 -6.549 -4.052 1.00 95.31 159 GLU A O 1
ATOM 1266 N N . PRO A 1 160 ? -8.453 -4.528 -4.089 1.00 96.44 160 PRO A N 1
ATOM 1267 C CA . PRO A 1 160 ? -7.620 -4.799 -2.912 1.00 96.44 160 PRO A CA 1
ATOM 1268 C C . PRO A 1 160 ? -8.403 -5.289 -1.682 1.00 96.44 160 PRO A C 1
ATOM 1270 O O . PRO A 1 160 ? -7.885 -6.066 -0.882 1.00 96.44 160 PRO A O 1
ATOM 1273 N N . TYR A 1 161 ? -9.668 -4.872 -1.535 1.00 96.38 161 TYR A N 1
ATOM 1274 C CA . TYR A 1 161 ? -10.566 -5.398 -0.503 1.00 96.38 161 TYR A CA 1
ATOM 1275 C C . TYR A 1 161 ? -10.852 -6.884 -0.679 1.00 96.38 161 TYR A C 1
ATOM 1277 O O . TYR A 1 161 ? -10.805 -7.615 0.303 1.00 96.38 161 TYR A O 1
ATOM 1285 N N . THR A 1 162 ? -11.139 -7.326 -1.905 1.00 95.38 162 THR A N 1
ATOM 1286 C CA . THR A 1 162 ? -11.400 -8.733 -2.217 1.00 95.38 162 THR A CA 1
ATOM 1287 C C . THR A 1 162 ? -10.167 -9.580 -1.908 1.00 95.38 162 THR A C 1
ATOM 1289 O O . THR A 1 162 ? -10.293 -10.655 -1.328 1.00 95.38 162 THR A O 1
ATOM 1292 N N . LEU A 1 163 ? -8.968 -9.089 -2.240 1.00 95.25 163 LEU A N 1
ATOM 1293 C CA . LEU A 1 163 ? -7.714 -9.783 -1.935 1.00 95.25 163 LEU A CA 1
ATOM 1294 C C . LEU A 1 163 ? -7.467 -9.888 -0.421 1.00 95.25 163 LEU A C 1
ATOM 1296 O O . LEU A 1 163 ? -7.154 -10.971 0.070 1.00 95.25 163 LEU A O 1
ATOM 1300 N N . LEU A 1 164 ? -7.685 -8.805 0.336 1.00 95.19 164 LEU A N 1
ATOM 1301 C CA . LEU A 1 164 ? -7.594 -8.838 1.803 1.00 95.19 164 LEU A CA 1
ATOM 1302 C C . LEU A 1 164 ? -8.633 -9.769 2.439 1.00 95.19 164 LEU A C 1
ATOM 1304 O O . LEU A 1 164 ? -8.324 -10.456 3.408 1.00 95.19 164 LEU A O 1
ATOM 1308 N N . ASP A 1 165 ? -9.856 -9.791 1.910 1.00 94.94 165 ASP A N 1
ATOM 1309 C CA . ASP A 1 165 ? -10.965 -10.591 2.436 1.00 94.94 165 ASP A CA 1
ATOM 1310 C C . ASP A 1 165 ? -10.812 -12.093 2.151 1.00 94.94 165 ASP A C 1
ATOM 1312 O O . ASP A 1 165 ? -11.368 -12.917 2.871 1.00 94.94 165 ASP A O 1
ATOM 1316 N N . ARG A 1 166 ? -10.029 -12.461 1.130 1.00 93.12 166 ARG A N 1
ATOM 1317 C CA . ARG A 1 166 ? -9.691 -13.857 0.806 1.00 93.12 166 ARG A CA 1
ATOM 1318 C C . ARG A 1 166 ? -8.551 -14.426 1.645 1.00 93.12 166 ARG A C 1
ATOM 1320 O O . ARG A 1 166 ? -8.316 -15.633 1.579 1.00 93.12 166 ARG A O 1
ATOM 1327 N N . ALA A 1 167 ? -7.837 -13.592 2.402 1.00 92.81 167 ALA A N 1
ATOM 1328 C CA . ALA A 1 167 ? -6.782 -14.075 3.280 1.00 92.81 167 ALA A CA 1
ATOM 1329 C C . ALA A 1 167 ? -7.354 -15.079 4.305 1.00 92.81 167 ALA A C 1
ATOM 1331 O O . ALA A 1 167 ? -8.498 -14.935 4.748 1.00 92.81 167 ALA A O 1
ATOM 1332 N N . PRO A 1 168 ? -6.588 -16.105 4.705 1.00 94.06 168 PRO A N 1
ATOM 1333 C CA . PRO A 1 168 ? -7.029 -17.019 5.747 1.00 94.06 168 PRO A CA 1
ATOM 1334 C C . PRO A 1 168 ? -7.090 -16.307 7.106 1.00 94.06 168 PRO A C 1
ATOM 1336 O O . PRO A 1 168 ? -6.296 -15.411 7.408 1.00 94.06 168 PRO A O 1
ATOM 1339 N N . GLU A 1 169 ? -8.007 -16.732 7.974 1.00 95.56 169 GLU A N 1
ATOM 1340 C CA . GLU A 1 169 ? -7.925 -16.360 9.388 1.00 95.56 169 GLU A CA 1
ATOM 1341 C C . GLU A 1 169 ? -6.706 -17.051 10.028 1.00 95.56 169 GLU A C 1
ATOM 1343 O O . GLU A 1 169 ? -6.389 -18.191 9.672 1.00 95.56 169 GLU A O 1
ATOM 1348 N N . PRO A 1 170 ? -5.982 -16.395 10.952 1.00 96.44 170 PRO A N 1
ATOM 1349 C CA . PRO A 1 170 ? -6.299 -15.116 11.607 1.00 96.44 170 PRO A CA 1
ATOM 1350 C C . PRO A 1 170 ? -5.775 -13.855 10.879 1.00 96.44 170 PRO A C 1
ATOM 1352 O O . PRO A 1 170 ? -5.912 -12.731 11.372 1.00 96.44 170 PRO A O 1
ATOM 1355 N N . GLU A 1 171 ? -5.099 -14.014 9.738 1.00 95.44 171 GLU A N 1
ATOM 1356 C CA . GLU A 1 171 ? -4.412 -12.921 9.038 1.00 95.44 171 GLU A CA 1
ATOM 1357 C C . GLU A 1 171 ? -5.382 -11.896 8.450 1.00 95.44 171 GLU A C 1
ATOM 1359 O O . GLU A 1 171 ? -5.133 -10.689 8.550 1.00 95.44 171 GLU A O 1
ATOM 1364 N N . ARG A 1 172 ? -6.510 -12.360 7.910 1.00 96.81 172 ARG A N 1
ATOM 1365 C CA . ARG A 1 172 ? -7.592 -11.504 7.416 1.00 96.81 172 ARG A CA 1
ATOM 1366 C C . ARG A 1 172 ? -8.055 -10.505 8.473 1.00 96.81 172 ARG A C 1
ATOM 1368 O O . ARG A 1 172 ? -7.978 -9.295 8.244 1.00 96.81 172 ARG A O 1
ATOM 1375 N N . THR A 1 173 ? -8.453 -10.981 9.656 1.00 97.88 173 THR A N 1
ATOM 1376 C CA . THR A 1 173 ? -8.899 -10.107 10.755 1.00 97.88 173 THR A CA 1
ATOM 1377 C C . THR A 1 173 ? -7.816 -9.113 11.165 1.00 97.88 173 THR A C 1
ATOM 1379 O O . THR A 1 173 ? -8.079 -7.913 11.277 1.00 97.88 173 THR A O 1
ATOM 1382 N N . ARG A 1 174 ? -6.569 -9.575 11.329 1.00 96.88 174 ARG A N 1
ATOM 1383 C CA . ARG A 1 174 ? -5.440 -8.708 11.703 1.00 96.88 174 ARG A CA 1
ATOM 1384 C C . ARG A 1 174 ? -5.200 -7.598 10.676 1.00 96.88 174 ARG A C 1
ATOM 1386 O O . ARG A 1 174 ? -4.928 -6.450 11.044 1.00 96.88 174 ARG A O 1
ATOM 1393 N N . SER A 1 175 ? -5.302 -7.934 9.397 1.00 96.69 175 SER A N 1
ATOM 1394 C CA . SER A 1 175 ? -5.067 -7.015 8.283 1.00 96.69 175 SER A CA 1
ATOM 1395 C C . SER A 1 175 ? -6.181 -5.982 8.165 1.00 96.69 175 SER A C 1
ATOM 1397 O O . SER A 1 175 ? -5.903 -4.788 8.074 1.00 96.69 175 SER A O 1
ATOM 1399 N N . LEU A 1 176 ? -7.441 -6.408 8.271 1.00 97.50 176 LEU A N 1
ATOM 1400 C CA . LEU A 1 176 ? -8.587 -5.502 8.272 1.00 97.50 176 LEU A CA 1
ATOM 1401 C C . LEU A 1 176 ? -8.600 -4.571 9.500 1.00 97.50 176 LEU A C 1
ATOM 1403 O O . LEU A 1 176 ? -8.880 -3.381 9.354 1.00 97.50 176 LEU A O 1
ATOM 1407 N N . MET A 1 177 ? -8.229 -5.056 10.692 1.00 97.06 177 MET A N 1
ATOM 1408 C CA . MET A 1 177 ? -8.066 -4.196 11.878 1.00 97.06 177 MET A CA 1
ATOM 1409 C C . MET A 1 177 ? -6.964 -3.152 11.670 1.00 97.06 177 MET A C 1
ATOM 1411 O O . MET A 1 177 ? -7.134 -1.980 12.014 1.00 97.06 177 MET A O 1
ATOM 1415 N N . SER A 1 178 ? -5.854 -3.562 11.052 1.00 96.00 178 SER A N 1
ATOM 1416 C CA . SER A 1 178 ? -4.744 -2.667 10.715 1.00 96.00 178 SER A CA 1
ATOM 1417 C C . SER A 1 178 ? -5.162 -1.612 9.684 1.00 96.00 178 SER A C 1
ATOM 1419 O O . SER A 1 178 ? -4.846 -0.434 9.852 1.00 96.00 178 SER A O 1
ATOM 1421 N N . LEU A 1 179 ? -5.940 -2.002 8.668 1.00 96.56 179 LEU A N 1
ATOM 1422 C CA . LEU A 1 179 ? -6.515 -1.092 7.675 1.00 96.56 179 LEU A CA 1
ATOM 1423 C C . LEU A 1 179 ? -7.433 -0.050 8.325 1.00 96.56 179 LEU A C 1
ATOM 1425 O O . LEU A 1 179 ? -7.308 1.143 8.054 1.00 96.56 179 LEU A O 1
ATOM 1429 N N . VAL A 1 180 ? -8.337 -0.486 9.205 1.00 95.94 180 VAL A N 1
ATOM 1430 C CA . VAL A 1 180 ? -9.251 0.405 9.931 1.00 95.94 180 VAL A CA 1
ATOM 1431 C C . VAL A 1 180 ? -8.478 1.412 10.783 1.00 95.94 180 VAL A C 1
ATOM 1433 O O . VAL A 1 180 ? -8.770 2.611 10.734 1.00 95.94 180 VAL A O 1
ATOM 1436 N N . ALA A 1 181 ? -7.466 0.954 11.525 1.00 93.75 181 ALA A N 1
ATOM 1437 C CA . ALA A 1 181 ? -6.605 1.828 12.317 1.00 93.75 181 ALA A CA 1
ATOM 1438 C C . ALA A 1 181 ? -5.875 2.862 11.442 1.00 93.75 181 ALA A C 1
ATOM 1440 O O . ALA A 1 181 ? -5.821 4.048 11.790 1.00 93.75 181 ALA A O 1
ATOM 1441 N N . ALA A 1 182 ? -5.347 2.429 10.294 1.00 92.75 182 ALA A N 1
ATOM 1442 C CA . ALA A 1 182 ? -4.626 3.286 9.362 1.00 92.75 182 ALA A CA 1
ATOM 1443 C C . ALA A 1 182 ? -5.546 4.344 8.726 1.00 92.75 182 ALA A C 1
ATOM 1445 O O . ALA A 1 182 ? -5.232 5.532 8.795 1.00 92.75 182 ALA A O 1
ATOM 1446 N N . LEU A 1 183 ? -6.720 3.955 8.214 1.00 93.94 183 LEU A N 1
ATOM 1447 C CA . LEU A 1 183 ? -7.709 4.874 7.630 1.00 93.94 183 LEU A CA 1
ATOM 1448 C C . LEU A 1 183 ? -8.228 5.903 8.645 1.00 93.94 183 LEU A C 1
ATOM 1450 O O . LEU A 1 183 ? -8.385 7.083 8.317 1.00 93.94 183 LEU A O 1
ATOM 1454 N N . ALA A 1 184 ? -8.456 5.489 9.897 1.00 92.00 184 ALA A N 1
ATOM 1455 C CA . ALA A 1 184 ? -8.844 6.405 10.969 1.00 92.00 184 ALA A CA 1
ATOM 1456 C C . ALA A 1 184 ? -7.738 7.428 11.289 1.00 92.00 184 ALA A C 1
ATOM 1458 O O . ALA A 1 184 ? -8.033 8.600 11.555 1.00 92.00 184 ALA A O 1
ATOM 1459 N N . SER A 1 185 ? -6.476 6.991 11.224 1.00 87.94 185 SER A N 1
ATOM 1460 C CA . SER A 1 185 ? -5.298 7.815 11.509 1.00 87.94 185 SER A CA 1
ATOM 1461 C C . SER A 1 185 ? -5.014 8.833 10.411 1.00 87.94 185 SER A C 1
ATOM 1463 O O . SER A 1 185 ? -4.808 10.011 10.708 1.00 87.94 185 SER A O 1
ATOM 1465 N N . THR A 1 186 ? -5.035 8.402 9.150 1.00 85.62 186 THR A N 1
ATOM 1466 C CA . THR A 1 186 ? -4.744 9.262 7.993 1.00 85.62 186 THR A CA 1
ATOM 1467 C C . THR A 1 186 ? -5.912 10.189 7.669 1.00 85.62 186 THR A C 1
ATOM 1469 O O . THR A 1 186 ? -5.721 11.269 7.118 1.00 85.62 186 THR A O 1
ATOM 1472 N N . GLY A 1 187 ? -7.135 9.822 8.066 1.00 80.00 187 GLY A N 1
ATOM 1473 C CA . GLY A 1 187 ? -8.331 10.528 7.618 1.00 80.00 187 GLY A CA 1
ATOM 1474 C C . GLY A 1 187 ? -8.697 10.239 6.180 1.00 80.00 187 GLY A C 1
ATOM 1475 O O . GLY A 1 187 ? -9.266 11.121 5.540 1.00 80.00 187 GLY A O 1
ATOM 1476 N N . GLY A 1 188 ? -8.340 9.046 5.701 1.00 77.06 188 GLY A N 1
ATOM 1477 C CA . GLY A 1 188 ? -8.644 8.584 4.355 1.00 77.06 188 GLY A CA 1
ATOM 1478 C C . GLY A 1 188 ? -10.145 8.510 4.063 1.00 77.06 188 GLY A C 1
ATOM 1479 O O . GLY A 1 188 ? -10.996 8.915 4.862 1.00 77.06 188 GLY A O 1
ATOM 1480 N N . SER A 1 189 ? -10.475 7.982 2.884 1.00 86.75 189 SER A N 1
ATOM 1481 C CA . SER A 1 189 ? -11.853 7.906 2.393 1.00 86.75 189 SER A CA 1
ATOM 1482 C C . SER A 1 189 ? -12.799 7.257 3.414 1.00 86.75 189 SER A C 1
ATOM 1484 O O . SER A 1 189 ? -12.568 6.146 3.900 1.00 86.75 189 SER A O 1
ATOM 1486 N N . ARG A 1 190 ? -13.900 7.959 3.725 1.00 89.00 190 ARG A N 1
ATOM 1487 C CA . ARG A 1 190 ? -14.958 7.451 4.614 1.00 89.00 190 ARG A CA 1
ATOM 1488 C C . ARG A 1 190 ? -15.590 6.180 4.057 1.00 89.00 190 ARG A C 1
ATOM 1490 O O . ARG A 1 190 ? -15.929 5.296 4.839 1.00 89.00 190 ARG A O 1
ATOM 1497 N N . ASP A 1 191 ? -15.701 6.081 2.737 1.00 92.19 191 ASP A N 1
ATOM 1498 C CA . ASP A 1 191 ? -16.263 4.911 2.066 1.00 92.19 191 ASP A CA 1
ATOM 1499 C C . ASP A 1 191 ? -15.326 3.710 2.195 1.00 92.19 191 ASP A C 1
ATOM 1501 O O . ASP A 1 191 ? -15.769 2.619 2.555 1.00 92.19 191 ASP A O 1
ATOM 1505 N N . ARG A 1 192 ? -14.013 3.932 2.039 1.00 93.88 192 ARG A N 1
ATOM 1506 C CA . ARG A 1 192 ? -12.988 2.907 2.292 1.00 93.88 192 ARG A CA 1
ATOM 1507 C C . ARG A 1 192 ? -13.025 2.424 3.751 1.00 93.88 192 ARG A C 1
ATOM 1509 O O . ARG A 1 192 ? -13.004 1.221 4.021 1.00 93.88 192 ARG A O 1
ATOM 1516 N N . LEU A 1 193 ? -13.159 3.340 4.713 1.00 94.75 193 LEU A N 1
ATOM 1517 C CA . LEU A 1 193 ? -13.280 2.971 6.129 1.00 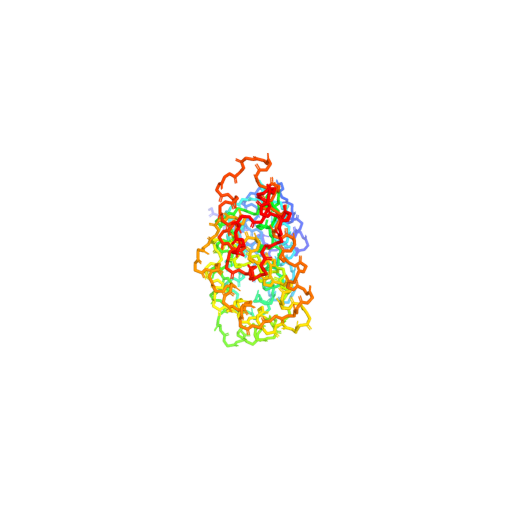94.75 193 LEU A CA 1
ATOM 1518 C C . LEU A 1 193 ? -14.557 2.166 6.397 1.00 94.75 193 LEU A C 1
ATOM 1520 O O . LEU A 1 193 ? -14.503 1.135 7.064 1.00 94.75 193 LEU A O 1
ATOM 1524 N N . LYS A 1 194 ? -15.697 2.607 5.855 1.00 94.81 194 LYS A N 1
ATOM 1525 C CA . LYS A 1 194 ? -16.977 1.904 5.986 1.00 94.81 194 LYS A CA 1
ATOM 1526 C C . LYS A 1 194 ? -16.885 0.482 5.432 1.00 94.81 194 LYS A C 1
ATOM 1528 O O . LYS A 1 194 ? -17.294 -0.448 6.119 1.00 94.81 194 LYS A O 1
ATOM 1533 N N . LYS A 1 195 ? -16.287 0.300 4.251 1.00 95.81 195 LYS A N 1
ATOM 1534 C CA . LYS A 1 195 ? -16.117 -1.021 3.637 1.00 95.81 195 LYS A CA 1
ATOM 1535 C C . LYS A 1 195 ? -15.254 -1.955 4.490 1.00 95.81 195 LYS A C 1
ATOM 1537 O O . LYS A 1 195 ? -15.623 -3.107 4.692 1.00 95.81 195 LYS A O 1
ATOM 1542 N N . ALA A 1 196 ? -14.144 -1.457 5.041 1.00 96.31 196 ALA A N 1
ATOM 1543 C CA . ALA A 1 196 ? -13.288 -2.242 5.934 1.00 96.31 196 ALA A CA 1
ATOM 1544 C C . ALA A 1 196 ? -14.029 -2.686 7.212 1.00 96.31 196 ALA A C 1
ATOM 1546 O O . ALA A 1 196 ? -13.896 -3.829 7.645 1.00 96.31 196 ALA A O 1
ATOM 1547 N N . LEU A 1 197 ? -14.848 -1.798 7.790 1.00 96.06 197 LEU A N 1
ATOM 1548 C CA . LEU A 1 197 ? -15.687 -2.112 8.951 1.00 96.06 197 LEU A CA 1
ATOM 1549 C C . LEU A 1 197 ? -16.757 -3.161 8.625 1.00 96.06 197 LEU A C 1
ATOM 1551 O O . LEU A 1 197 ? -16.973 -4.067 9.423 1.00 96.06 197 LEU A O 1
ATOM 1555 N N . GLU A 1 198 ? -17.413 -3.057 7.467 1.00 96.31 198 GLU A N 1
ATOM 1556 C CA . GLU A 1 198 ? -18.409 -4.039 7.019 1.00 96.31 198 GLU A CA 1
ATOM 1557 C C . GLU A 1 198 ? -17.809 -5.448 6.933 1.00 96.31 198 GLU A C 1
ATOM 1559 O O . GLU A 1 198 ? -18.397 -6.385 7.470 1.00 96.31 198 GLU A O 1
ATOM 1564 N N . LEU A 1 199 ? -16.619 -5.590 6.338 1.00 96.00 199 LEU A N 1
ATOM 1565 C CA . LEU A 1 199 ? -15.935 -6.883 6.217 1.00 96.00 199 LEU A CA 1
ATOM 1566 C C . LEU A 1 199 ? -15.555 -7.479 7.584 1.00 96.00 199 LEU A C 1
ATOM 1568 O O . LEU A 1 199 ? -15.726 -8.679 7.796 1.00 96.00 199 LEU A O 1
ATOM 1572 N N . LEU A 1 200 ? -15.095 -6.656 8.534 1.00 95.00 200 LEU A N 1
ATOM 1573 C CA . LEU A 1 200 ? -14.796 -7.101 9.906 1.00 95.00 200 LEU A CA 1
ATOM 1574 C C . LEU A 1 200 ? -16.042 -7.545 10.676 1.00 95.00 200 LEU A C 1
ATOM 1576 O O . LEU A 1 200 ? -15.991 -8.489 11.459 1.00 95.00 200 LEU A O 1
ATOM 1580 N N . ILE A 1 201 ? -17.160 -6.841 10.498 1.00 93.06 201 ILE A N 1
ATOM 1581 C CA . ILE A 1 201 ? -18.409 -7.151 11.205 1.00 93.06 201 ILE A CA 1
ATOM 1582 C C . ILE A 1 201 ? -19.037 -8.438 10.661 1.00 93.06 201 ILE A C 1
ATOM 1584 O O . ILE A 1 201 ? -19.657 -9.173 11.423 1.00 93.06 201 ILE A O 1
ATOM 1588 N N . GLN A 1 202 ? -18.878 -8.719 9.364 1.00 92.94 202 GLN A N 1
ATOM 1589 C CA . GLN A 1 202 ? -19.409 -9.934 8.740 1.00 92.94 202 GLN A CA 1
ATOM 1590 C C . GLN A 1 202 ? -18.760 -11.211 9.280 1.00 92.94 202 GLN A C 1
ATOM 1592 O O . GLN A 1 202 ? -19.458 -12.197 9.504 1.00 92.94 202 GLN A O 1
ATOM 1597 N N . SER A 1 203 ? -17.442 -11.199 9.471 1.00 90.88 203 SER A N 1
ATOM 1598 C CA . SER A 1 203 ? -16.684 -12.327 10.007 1.00 90.88 203 SER A CA 1
ATOM 1599 C C . SER A 1 203 ? -15.364 -11.831 10.577 1.00 90.88 203 SER A C 1
ATOM 1601 O O . SER A 1 203 ? -14.740 -10.938 9.998 1.00 90.88 203 SER A O 1
ATOM 1603 N N . HIS A 1 204 ? -14.919 -12.432 11.675 1.00 94.31 204 HIS A N 1
ATOM 1604 C CA . HIS A 1 204 ? -13.593 -12.216 12.239 1.00 94.31 204 HIS A CA 1
ATOM 1605 C C . HIS A 1 204 ? -13.165 -13.398 13.111 1.00 94.31 204 HIS A C 1
ATOM 1607 O O . HIS A 1 204 ? -13.993 -14.154 13.613 1.00 94.31 204 HIS A O 1
ATOM 1613 N N . ASP A 1 205 ? -11.857 -13.520 13.301 1.00 97.25 205 ASP A N 1
ATOM 1614 C CA . ASP A 1 205 ? -11.252 -14.302 14.370 1.00 97.25 205 ASP A CA 1
ATOM 1615 C C . ASP A 1 205 ? -11.365 -13.533 15.695 1.00 97.25 205 ASP A C 1
ATOM 1617 O O . ASP A 1 205 ? -10.844 -12.420 15.817 1.00 97.25 205 ASP A O 1
ATOM 1621 N N . ASP A 1 206 ? -12.032 -14.122 16.691 1.00 95.00 206 ASP A N 1
ATOM 1622 C CA . ASP A 1 206 ? -12.323 -13.475 17.979 1.00 95.00 206 ASP A CA 1
ATOM 1623 C C . ASP A 1 206 ? -11.054 -12.966 18.678 1.00 95.00 206 ASP A C 1
ATOM 1625 O O . ASP A 1 206 ? -11.012 -11.837 19.173 1.00 95.00 206 ASP A O 1
ATOM 1629 N N . GLN A 1 207 ? -9.982 -13.766 18.678 1.00 96.06 207 GLN A N 1
ATOM 1630 C CA . GLN A 1 207 ? -8.752 -13.420 19.384 1.00 96.06 207 GLN A CA 1
ATOM 1631 C C . GLN A 1 207 ? -8.061 -12.210 18.745 1.00 96.06 207 GLN A C 1
ATOM 1633 O O . GLN A 1 207 ? -7.649 -11.284 19.450 1.00 96.06 207 GLN A O 1
ATOM 1638 N N . GLN A 1 208 ? -7.907 -12.198 17.418 1.00 96.75 208 GLN A N 1
ATOM 1639 C CA . GLN A 1 208 ? -7.331 -11.044 16.725 1.00 96.75 208 GLN A CA 1
ATOM 1640 C C . GLN A 1 208 ? -8.236 -9.818 16.808 1.00 96.75 208 GLN A C 1
ATOM 1642 O O . GLN A 1 208 ? -7.734 -8.694 16.888 1.00 96.75 208 GLN A O 1
ATOM 1647 N N . TYR A 1 209 ? -9.552 -10.018 16.803 1.00 96.38 209 TYR A N 1
ATOM 1648 C CA . TYR A 1 209 ? -10.511 -8.934 16.925 1.00 96.38 209 TYR A CA 1
ATOM 1649 C C . TYR A 1 209 ? -10.397 -8.237 18.285 1.00 96.38 209 TYR A C 1
ATOM 1651 O O . TYR A 1 209 ? -10.257 -7.014 18.344 1.00 96.38 209 TYR A O 1
ATOM 1659 N N . GLU A 1 210 ? -10.350 -8.995 19.382 1.00 94.69 210 GLU A N 1
ATOM 1660 C CA . GLU A 1 210 ? -10.149 -8.439 20.725 1.00 94.69 210 GLU A CA 1
ATOM 1661 C C . GLU A 1 210 ? -8.811 -7.700 20.850 1.00 94.69 210 GLU A C 1
ATOM 1663 O O . GLU A 1 210 ? -8.774 -6.555 21.310 1.00 94.69 210 GLU A O 1
ATOM 1668 N N . GLN A 1 211 ? -7.721 -8.301 20.360 1.00 95.56 211 GLN A N 1
ATOM 1669 C CA . GLN A 1 211 ? -6.400 -7.659 20.338 1.00 95.56 211 GLN A CA 1
ATOM 1670 C C . GLN A 1 211 ? -6.418 -6.345 19.545 1.00 95.56 211 GLN A C 1
ATOM 1672 O O . GLN A 1 211 ? -5.835 -5.343 19.971 1.00 95.56 211 GLN A O 1
ATOM 1677 N N . GLY A 1 212 ? -7.109 -6.324 18.403 1.00 95.75 212 GLY A N 1
ATOM 1678 C CA . GLY A 1 212 ? -7.270 -5.129 17.582 1.00 95.75 212 GLY A CA 1
ATOM 1679 C C . GLY A 1 212 ? -8.092 -4.038 18.274 1.00 95.75 212 GLY A C 1
ATOM 1680 O O . GLY A 1 212 ? -7.730 -2.862 18.194 1.00 95.75 212 GLY A O 1
ATOM 1681 N N . LEU A 1 213 ? -9.167 -4.398 18.986 1.00 95.75 213 LEU A N 1
ATOM 1682 C CA . LEU A 1 213 ? -9.973 -3.446 19.759 1.00 95.75 213 LEU A CA 1
ATOM 1683 C C . LEU A 1 213 ? -9.145 -2.781 20.859 1.00 95.75 213 LEU A C 1
ATOM 1685 O O . LEU A 1 213 ? -9.200 -1.559 21.034 1.00 95.75 213 LEU A O 1
ATOM 1689 N N . ASP A 1 214 ? -8.348 -3.570 21.574 1.00 94.56 214 ASP A N 1
ATOM 1690 C CA . ASP A 1 214 ? -7.485 -3.067 22.637 1.00 94.56 214 ASP A CA 1
ATOM 1691 C C . ASP A 1 214 ? -6.380 -2.159 22.072 1.00 94.56 214 ASP A C 1
ATOM 1693 O O . ASP A 1 214 ? -6.104 -1.089 22.628 1.00 94.56 214 ASP A O 1
ATOM 1697 N N . ALA A 1 215 ? -5.814 -2.508 20.911 1.00 95.50 215 ALA A N 1
ATOM 1698 C CA . ALA A 1 215 ? -4.873 -1.652 20.195 1.00 95.50 215 ALA A CA 1
ATOM 1699 C C . ALA A 1 215 ? -5.513 -0.312 19.784 1.00 95.50 215 ALA A C 1
ATOM 1701 O O . ALA A 1 215 ? -4.957 0.750 20.087 1.00 95.50 215 ALA A O 1
ATOM 1702 N N . LEU A 1 216 ? -6.694 -0.330 19.150 1.00 96.00 216 LEU A N 1
ATOM 1703 C CA . LEU A 1 216 ? -7.443 0.872 18.750 1.00 96.00 216 LEU A CA 1
ATOM 1704 C C . LEU A 1 216 ? -7.777 1.767 19.954 1.00 96.00 216 LEU A C 1
ATOM 1706 O O . LEU A 1 216 ? -7.588 2.984 19.894 1.00 96.00 216 LEU A O 1
ATOM 1710 N N . SER A 1 217 ? -8.198 1.170 21.070 1.00 94.75 217 SER A N 1
ATOM 1711 C CA . SER A 1 217 ? -8.423 1.866 22.343 1.00 94.75 217 SER A CA 1
ATOM 1712 C C . SER A 1 217 ? -7.142 2.553 22.843 1.00 94.75 217 SER A C 1
ATOM 1714 O O . SER A 1 217 ? -7.142 3.742 23.177 1.00 94.75 217 SER A O 1
ATOM 1716 N N . GLY A 1 218 ? -6.003 1.853 22.795 1.00 94.50 218 GLY A N 1
ATOM 1717 C CA . GLY A 1 218 ? -4.693 2.423 23.116 1.00 94.50 218 GLY A CA 1
ATOM 1718 C C . GLY A 1 218 ? -4.273 3.568 22.182 1.00 94.50 218 GLY A C 1
ATOM 1719 O O . GLY A 1 218 ? -3.662 4.546 22.627 1.00 94.50 218 GLY A O 1
ATOM 1720 N N . HIS A 1 219 ? -4.606 3.496 20.890 1.00 94.25 219 HIS A N 1
ATOM 1721 C CA . HIS A 1 219 ? -4.409 4.602 19.945 1.00 94.25 219 HIS A CA 1
ATOM 1722 C C . HIS A 1 219 ? -5.286 5.813 20.287 1.00 94.25 219 HIS A C 1
ATOM 1724 O O . HIS A 1 219 ? -4.783 6.940 20.265 1.00 94.25 219 HIS A O 1
ATOM 1730 N N . TRP A 1 220 ? -6.546 5.599 20.674 1.00 95.88 220 TRP A N 1
ATOM 1731 C CA . TRP A 1 220 ? -7.451 6.676 21.083 1.00 95.88 220 TRP A CA 1
ATOM 1732 C C . TRP A 1 220 ? -6.939 7.397 22.335 1.00 95.88 220 TRP A C 1
ATOM 1734 O O . TRP A 1 220 ? -6.854 8.626 22.347 1.00 95.88 220 TRP A O 1
ATOM 1744 N N . GLU A 1 221 ? -6.494 6.653 23.353 1.00 94.12 221 GLU A N 1
ATOM 1745 C CA . GLU A 1 221 ? -5.920 7.234 24.576 1.00 94.12 221 GLU A CA 1
ATOM 1746 C C . GLU A 1 221 ? -4.663 8.063 24.275 1.00 94.12 221 GLU A C 1
ATOM 1748 O O . GLU A 1 221 ? -4.475 9.158 24.817 1.00 94.12 221 GLU A O 1
ATOM 1753 N N . ARG A 1 222 ? -3.801 7.584 23.367 1.00 94.25 222 ARG A N 1
ATOM 1754 C CA . ARG A 1 222 ? -2.632 8.348 22.905 1.00 94.25 222 ARG A CA 1
ATOM 1755 C C . ARG A 1 222 ? -3.038 9.616 22.154 1.00 94.25 222 ARG A C 1
ATOM 1757 O O . ARG A 1 222 ? -2.466 10.672 22.423 1.00 94.25 222 ARG A O 1
ATOM 1764 N N . ALA A 1 223 ? -4.026 9.545 21.260 1.00 93.25 223 ALA A N 1
ATOM 1765 C CA . ALA A 1 223 ? -4.529 10.704 20.523 1.00 93.25 223 ALA A CA 1
ATOM 1766 C C . ALA A 1 223 ? -5.119 11.765 21.466 1.00 93.25 223 ALA A C 1
ATOM 1768 O O . ALA A 1 223 ? -4.805 12.950 21.325 1.00 93.25 223 ALA A O 1
ATOM 1769 N N . LYS A 1 224 ? -5.887 11.336 22.474 1.00 93.44 224 LYS A N 1
ATOM 1770 C CA . LYS A 1 224 ? -6.439 12.193 23.531 1.00 93.44 224 LYS A CA 1
ATOM 1771 C C . LYS A 1 224 ? -5.337 12.890 24.330 1.00 93.44 224 LYS A C 1
ATOM 1773 O O . LYS A 1 224 ? -5.356 14.113 24.464 1.00 93.44 224 LYS A O 1
ATOM 1778 N N . LYS A 1 225 ? -4.337 12.142 24.817 1.00 94.19 225 LYS A N 1
ATOM 1779 C CA . LYS A 1 225 ? -3.185 12.704 25.553 1.00 94.19 225 LYS A CA 1
ATOM 1780 C C . LYS A 1 225 ? -2.391 13.703 24.709 1.00 94.19 225 LYS A C 1
ATOM 1782 O O . LYS A 1 225 ? -1.999 14.750 25.212 1.00 94.19 225 LYS A O 1
ATOM 1787 N N . ALA A 1 226 ? -2.208 13.409 23.422 1.00 94.94 226 ALA A N 1
ATOM 1788 C CA . ALA A 1 226 ? -1.539 14.285 22.463 1.00 94.94 226 ALA A CA 1
ATOM 1789 C C . ALA A 1 226 ? -2.422 15.445 21.954 1.00 94.94 226 ALA A C 1
ATOM 1791 O O . ALA A 1 226 ? -1.984 16.191 21.081 1.00 94.94 226 ALA A O 1
ATOM 1792 N N . LYS A 1 227 ? -3.659 15.594 22.459 1.00 94.75 227 LYS A N 1
ATOM 1793 C CA . LYS A 1 227 ? -4.639 16.617 22.048 1.00 94.75 227 LYS A CA 1
ATOM 1794 C C . LYS A 1 227 ? -4.939 16.625 20.539 1.00 94.75 227 LYS A C 1
ATOM 1796 O O . LYS A 1 227 ? -5.284 17.657 19.970 1.00 94.75 227 LYS A O 1
ATOM 1801 N N . ARG A 1 228 ? -4.847 15.466 19.877 1.00 92.81 228 ARG A N 1
ATOM 1802 C CA . ARG A 1 228 ? -5.176 15.289 18.452 1.00 92.81 228 ARG A CA 1
ATOM 1803 C C . ARG A 1 228 ? -6.676 15.038 18.289 1.00 92.81 228 ARG A C 1
ATOM 1805 O O . ARG A 1 228 ? -7.088 13.919 17.991 1.00 92.81 228 ARG A O 1
ATOM 1812 N N . THR A 1 229 ? -7.487 16.074 18.495 1.00 92.38 229 THR A N 1
ATOM 1813 C CA . THR A 1 229 ? -8.961 15.988 18.567 1.00 92.38 229 THR A CA 1
ATOM 1814 C C . THR A 1 229 ? -9.597 15.318 17.347 1.00 92.38 229 THR A C 1
ATOM 1816 O O . THR A 1 229 ? -10.400 14.407 17.510 1.00 92.38 229 THR A O 1
ATOM 1819 N N . ASN A 1 230 ? -9.194 15.680 16.125 1.00 90.94 230 ASN A N 1
ATOM 1820 C CA . ASN A 1 230 ? -9.744 15.075 14.903 1.00 90.94 230 ASN A CA 1
ATOM 1821 C C . ASN A 1 230 ? -9.465 13.568 14.810 1.00 90.94 230 ASN A C 1
ATOM 1823 O O . ASN A 1 230 ? -10.345 12.793 14.444 1.00 90.94 230 ASN A O 1
ATOM 1827 N N . HIS A 1 231 ? -8.246 13.148 15.155 1.00 91.31 231 HIS A N 1
ATOM 1828 C CA . HIS A 1 231 ? -7.867 11.736 15.155 1.00 91.31 231 HIS A CA 1
ATOM 1829 C C . HIS A 1 231 ? -8.603 10.980 16.272 1.00 91.31 231 HIS A C 1
ATOM 1831 O O . HIS A 1 231 ? -9.174 9.919 16.027 1.00 91.31 231 HIS A O 1
ATOM 1837 N N . GLN A 1 232 ? -8.676 11.564 17.471 1.00 93.88 232 GLN A N 1
ATOM 1838 C CA . GLN A 1 232 ? -9.443 11.016 18.588 1.00 93.88 232 GLN A CA 1
ATOM 1839 C C . GLN A 1 232 ? -10.907 10.761 18.191 1.00 93.88 232 GLN A C 1
ATOM 1841 O O . GLN A 1 232 ? -11.386 9.643 18.356 1.00 93.88 232 GLN A O 1
ATOM 1846 N N . SER A 1 233 ? -11.598 11.749 17.613 1.00 93.12 233 SER A N 1
ATOM 1847 C CA . SER A 1 233 ? -13.005 11.610 17.211 1.00 93.12 233 SER A CA 1
ATOM 1848 C C . SER A 1 233 ? -13.221 10.529 16.147 1.00 93.12 233 SER A C 1
ATOM 1850 O O . SER A 1 233 ? -14.223 9.816 16.187 1.00 93.12 233 SER A O 1
ATOM 1852 N N . ARG A 1 234 ? -12.285 10.371 15.199 1.00 93.50 234 ARG A N 1
ATOM 1853 C CA . ARG A 1 234 ? -12.349 9.308 14.178 1.00 93.50 234 ARG A CA 1
ATOM 1854 C C . ARG A 1 234 ? -12.197 7.920 14.795 1.00 93.50 234 ARG A C 1
ATOM 1856 O O . ARG A 1 234 ? -12.998 7.039 14.498 1.00 93.50 234 ARG A O 1
ATOM 1863 N N . LEU A 1 235 ? -11.212 7.740 15.676 1.00 94.69 235 LEU A N 1
ATOM 1864 C CA . LEU A 1 235 ? -11.023 6.481 16.400 1.00 94.69 235 LEU A CA 1
ATOM 1865 C C . LEU A 1 235 ? -12.221 6.158 17.295 1.00 94.69 235 LEU A C 1
ATOM 1867 O O . LEU A 1 235 ? -12.636 5.009 17.360 1.00 94.69 235 LEU A O 1
ATOM 1871 N N . GLU A 1 236 ? -12.811 7.162 17.945 1.00 94.94 236 GLU A N 1
ATOM 1872 C CA . GLU A 1 236 ? -14.003 6.977 18.775 1.00 94.94 236 GLU A CA 1
ATOM 1873 C C . GLU A 1 236 ? -15.200 6.478 17.960 1.00 94.94 236 GLU A C 1
ATOM 1875 O O . GLU A 1 236 ? -15.896 5.556 18.382 1.00 94.94 236 GLU A O 1
ATOM 1880 N N . ALA A 1 237 ? -15.413 7.035 16.763 1.00 93.69 237 ALA A N 1
ATOM 1881 C CA . ALA A 1 237 ? -16.464 6.585 15.854 1.00 93.69 237 ALA A CA 1
ATOM 1882 C C . ALA A 1 237 ? -16.248 5.132 15.393 1.00 93.69 237 ALA A C 1
ATOM 1884 O O . ALA A 1 237 ? -17.197 4.348 15.370 1.00 93.69 237 ALA A O 1
ATOM 1885 N N . VAL A 1 238 ? -15.003 4.763 15.078 1.00 95.19 238 VAL A N 1
ATOM 1886 C CA . VAL A 1 238 ? -14.617 3.384 14.737 1.00 95.19 238 VAL A CA 1
ATOM 1887 C C . VAL A 1 238 ? -14.867 2.436 15.907 1.00 95.19 238 VAL A C 1
ATOM 1889 O O . VAL A 1 238 ? -15.522 1.408 15.747 1.00 95.19 238 VAL A O 1
ATOM 1892 N N . LEU A 1 239 ? -14.399 2.793 17.101 1.00 95.62 239 LEU A N 1
ATOM 1893 C CA . LEU A 1 239 ? -14.568 1.985 18.304 1.00 95.62 239 LEU A CA 1
ATOM 1894 C C . LEU A 1 239 ? -16.046 1.816 18.667 1.00 95.62 239 LEU A C 1
ATOM 1896 O O . LEU A 1 239 ? -16.455 0.722 19.026 1.00 95.62 239 LEU A O 1
ATOM 1900 N N . LYS A 1 240 ? -16.883 2.840 18.482 1.00 94.81 240 LYS A N 1
ATOM 1901 C CA . LYS A 1 240 ? -18.342 2.726 18.648 1.00 94.81 240 LYS A CA 1
ATOM 1902 C C . LYS A 1 240 ? -18.974 1.736 17.656 1.00 94.81 240 LYS A C 1
ATOM 1904 O O . LYS A 1 240 ? -19.958 1.057 17.973 1.00 94.81 240 LYS A O 1
ATOM 1909 N N . ALA A 1 241 ? -18.434 1.655 16.441 1.00 93.38 241 ALA A N 1
ATOM 1910 C CA . ALA A 1 241 ? -18.903 0.716 15.429 1.00 93.38 241 ALA A CA 1
ATOM 1911 C C . ALA A 1 241 ? -18.514 -0.735 15.757 1.00 93.38 241 ALA A C 1
ATOM 1913 O O . ALA A 1 241 ? -19.345 -1.616 15.548 1.00 93.38 241 ALA A O 1
ATOM 1914 N N . LEU A 1 242 ? -17.322 -0.962 16.318 1.00 93.88 242 LEU A N 1
ATOM 1915 C CA . LEU A 1 242 ? -16.750 -2.296 16.538 1.00 93.88 242 LEU A CA 1
ATOM 1916 C C . LEU A 1 242 ? -16.935 -2.837 17.970 1.00 93.88 242 LEU A C 1
ATOM 1918 O O . LEU A 1 242 ? -17.398 -3.955 18.164 1.00 93.88 242 LEU A O 1
ATOM 1922 N N . ASP A 1 243 ? -16.622 -2.049 18.995 1.00 93.38 243 ASP A N 1
ATOM 1923 C CA . ASP A 1 243 ? -16.607 -2.495 20.391 1.00 93.38 243 ASP A CA 1
ATOM 1924 C C . ASP A 1 243 ? -18.028 -2.548 20.978 1.00 93.38 243 ASP A C 1
ATOM 1926 O O . ASP A 1 243 ? -18.566 -1.545 21.451 1.00 93.38 243 ASP A O 1
ATOM 1930 N N . LYS A 1 244 ? -18.651 -3.732 20.934 1.00 89.56 244 LYS A N 1
ATOM 1931 C CA . LYS A 1 244 ? -19.998 -3.983 21.487 1.00 89.56 244 LYS A CA 1
ATOM 1932 C C . LYS A 1 244 ? -19.997 -4.472 22.934 1.00 89.56 244 LYS A C 1
ATOM 1934 O O . LYS A 1 244 ? -21.064 -4.739 23.483 1.00 89.56 244 LYS A O 1
ATOM 1939 N N . ARG A 1 245 ? -18.825 -4.602 23.561 1.00 89.31 245 ARG A N 1
ATOM 1940 C CA . ARG A 1 245 ? -18.715 -5.077 24.945 1.00 89.31 245 ARG A CA 1
ATOM 1941 C C . ARG A 1 245 ? -19.282 -4.010 25.889 1.00 89.31 245 ARG A C 1
ATOM 1943 O O . ARG A 1 245 ? -18.865 -2.852 25.773 1.00 89.31 245 ARG A O 1
ATOM 1950 N N . PRO A 1 246 ? -20.153 -4.371 26.846 1.00 88.62 246 PRO A N 1
ATOM 1951 C CA . PRO A 1 246 ? -20.702 -3.407 27.791 1.00 88.62 246 PRO A CA 1
ATOM 1952 C C . PRO A 1 246 ? -19.591 -2.774 28.635 1.00 88.62 246 PRO A C 1
ATOM 1954 O O . PRO A 1 246 ? -18.537 -3.379 28.872 1.00 88.62 246 PRO A O 1
ATOM 1957 N N . ARG A 1 247 ? -19.826 -1.550 29.111 1.00 89.06 247 ARG A N 1
ATOM 1958 C CA . ARG A 1 247 ? -18.915 -0.917 30.075 1.00 89.06 247 ARG A CA 1
ATOM 1959 C C . ARG A 1 247 ? -19.014 -1.581 31.440 1.00 89.06 247 ARG A C 1
ATOM 1961 O O . ARG A 1 247 ? -20.096 -1.866 31.949 1.00 89.06 247 ARG A O 1
ATOM 1968 N N . THR A 1 248 ? -17.866 -1.750 32.080 1.00 89.88 248 THR A N 1
ATOM 1969 C CA . THR A 1 248 ? -17.797 -2.117 33.495 1.00 89.88 248 THR A CA 1
ATOM 1970 C C . THR A 1 248 ? -18.131 -0.909 34.386 1.00 89.88 248 THR A C 1
ATOM 1972 O O . THR A 1 248 ? -17.904 0.240 33.984 1.00 89.88 248 THR A O 1
ATOM 1975 N N . PRO A 1 249 ? -18.594 -1.116 35.635 1.00 89.38 249 PRO A N 1
ATOM 1976 C CA . PRO A 1 249 ? -18.856 -0.013 36.565 1.00 89.38 249 PRO A CA 1
ATOM 1977 C C . PRO A 1 249 ? -17.641 0.904 36.790 1.00 89.38 249 PRO A C 1
ATOM 1979 O O . PRO A 1 249 ? -17.779 2.124 36.867 1.00 89.38 249 PRO A O 1
ATOM 1982 N N . GLY A 1 250 ? -16.429 0.338 36.835 1.00 89.19 250 GLY A N 1
ATOM 1983 C CA . GLY A 1 250 ? -15.194 1.117 36.963 1.00 89.19 250 GLY A CA 1
ATOM 1984 C C . GLY A 1 250 ? -14.910 1.995 35.741 1.00 89.19 250 GLY A C 1
ATOM 1985 O O . GLY A 1 250 ? -14.465 3.136 35.880 1.00 89.19 250 GLY A O 1
ATOM 1986 N N . GLU A 1 251 ? -15.210 1.510 34.536 1.00 88.81 251 GLU A N 1
ATOM 1987 C CA . GLU A 1 251 ? -15.084 2.300 33.307 1.00 88.81 251 GLU A CA 1
ATOM 1988 C C . GLU A 1 251 ? -16.106 3.433 33.256 1.00 88.81 251 GLU A C 1
ATOM 1990 O O . GLU A 1 251 ? -15.752 4.535 32.835 1.00 88.81 251 GLU A O 1
ATOM 1995 N N . MET A 1 252 ? -17.340 3.198 33.720 1.00 87.62 252 MET A N 1
ATOM 1996 C CA . MET A 1 252 ? -18.370 4.236 33.854 1.00 87.62 252 MET A CA 1
ATOM 1997 C C . MET A 1 252 ? -17.908 5.368 34.775 1.00 87.62 252 MET A C 1
ATOM 1999 O O . MET A 1 252 ? -17.943 6.530 34.372 1.00 87.62 252 MET A O 1
ATOM 2003 N N . LEU A 1 253 ? -17.391 5.025 35.959 1.00 87.00 253 LEU A N 1
ATOM 2004 C CA . LEU A 1 253 ? -16.910 5.994 36.951 1.00 87.00 253 LEU A CA 1
ATOM 2005 C C . LEU A 1 253 ? -15.682 6.787 36.482 1.00 87.00 253 LEU A C 1
ATOM 2007 O O . LEU A 1 253 ? -15.558 7.971 36.780 1.00 87.00 253 LEU A O 1
ATOM 2011 N N . THR A 1 254 ? -14.765 6.148 35.753 1.00 86.62 254 THR A N 1
ATOM 2012 C CA . THR A 1 254 ? -13.505 6.775 35.310 1.00 86.62 254 THR A CA 1
ATOM 2013 C C . THR A 1 254 ? -13.604 7.476 33.954 1.00 86.62 254 THR A C 1
ATOM 2015 O O . THR A 1 254 ? -12.642 8.111 33.521 1.00 86.62 254 THR A O 1
ATOM 2018 N N . GLY A 1 255 ? -14.737 7.352 33.255 1.00 82.50 255 GLY A N 1
ATOM 2019 C CA . GLY A 1 255 ? -14.896 7.872 31.895 1.00 82.50 255 GLY A CA 1
ATOM 2020 C C . GLY A 1 255 ? -14.046 7.142 30.844 1.00 82.50 255 GLY A C 1
ATOM 2021 O O . GLY A 1 255 ? -13.813 7.693 29.767 1.00 82.50 255 GLY A O 1
ATOM 2022 N N . ARG A 1 256 ? -13.560 5.926 31.141 1.00 84.88 256 ARG A N 1
ATOM 2023 C CA . ARG A 1 256 ? -12.863 5.060 30.172 1.00 84.88 256 ARG A CA 1
ATOM 2024 C C . ARG A 1 256 ? -13.853 4.427 29.195 1.00 84.88 256 ARG A C 1
ATOM 2026 O O . ARG A 1 256 ? -14.998 4.168 29.567 1.00 84.88 256 ARG A O 1
ATOM 2033 N N . ARG A 1 257 ? -13.386 4.169 27.966 1.00 88.56 257 ARG A N 1
ATOM 2034 C CA . ARG A 1 257 ? -14.181 3.643 26.838 1.00 88.56 257 ARG A CA 1
ATOM 2035 C C . ARG A 1 257 ? -15.503 4.409 26.643 1.00 88.56 257 ARG A C 1
ATOM 2037 O O . ARG A 1 257 ? -16.569 3.802 26.696 1.00 88.56 257 ARG A O 1
ATOM 2044 N N . PRO A 1 258 ? -15.473 5.740 26.432 1.00 89.50 258 PRO A N 1
ATOM 2045 C CA . PRO A 1 258 ? -16.694 6.543 26.292 1.00 89.50 258 PRO A CA 1
ATOM 2046 C C . PRO A 1 258 ? -17.568 6.154 25.087 1.00 89.50 258 PRO A C 1
ATOM 2048 O O . PRO A 1 258 ? -18.736 6.522 25.046 1.00 89.50 258 PRO A O 1
ATOM 2051 N N . TRP A 1 259 ? -17.020 5.409 24.123 1.00 92.06 259 TRP A N 1
ATOM 2052 C CA . TRP A 1 259 ? -17.742 4.887 22.961 1.00 92.06 259 TRP A CA 1
ATOM 2053 C C . TRP A 1 259 ? -18.621 3.668 23.263 1.00 92.06 259 TRP A C 1
ATOM 2055 O O . TRP A 1 259 ? -19.540 3.394 22.491 1.00 92.06 259 TRP A O 1
ATOM 2065 N N . ALA A 1 260 ? -18.325 2.924 24.332 1.00 87.75 260 ALA A N 1
ATOM 2066 C CA . ALA A 1 260 ? -19.066 1.726 24.700 1.00 87.75 260 ALA A CA 1
ATOM 2067 C C . ALA A 1 260 ? -20.357 2.116 25.445 1.00 87.75 260 ALA A C 1
ATOM 2069 O O . ALA A 1 260 ? -20.351 3.021 26.286 1.00 87.75 260 ALA A O 1
ATOM 2070 N N . GLY A 1 261 ? -21.465 1.468 25.081 1.00 72.31 261 GLY A N 1
ATOM 2071 C CA . GLY A 1 261 ? -22.782 1.650 25.703 1.00 72.31 261 GLY A CA 1
ATOM 2072 C C . GLY A 1 261 ? -22.921 0.910 27.023 1.00 72.31 261 GLY A C 1
ATOM 2073 O O . GLY A 1 261 ? -22.244 -0.131 27.198 1.00 72.31 261 GLY A O 1
#

Radius of gyration: 23.27 Å; chains: 1; bounding box: 51×37×79 Å

pLDDT: mean 89.71, std 9.84, range [33.81, 97.88]

Foldseek 3Di:
DDCPDPLVVLLPDDPVVLLVQLLDLQHDQVSLVSSLVSLLPDDDVCSLVSLLNSLVSCLQPVVRHDPVSLLVSLVSLLPDPDLVSLVSLLVCLQSQLLLQVDPVSHHDL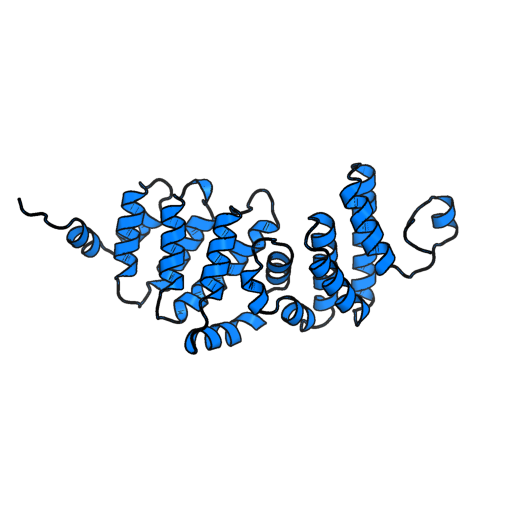VSSLSSLQSSLSQDPPSNVVSLVVCLLVDDLSSLLSLLQRPSNPSVCVSVSVVSLLPDDPPSSLLSLLVSLLSCLQSVGDPVSNVSSLVSNVVDHDPVSLVVSLVVLLVVLVVCVVVVVVSSNVSSLVSSLSRVADADDPVCVVVVRSVSYD

Secondary structure (DSSP, 8-state):
-----HHHHHHTS-HHHHHHHHH-TTS-HHHHHHHHHHHHTS-STTHHHHHHHHHHHHHHSTTTS-HHHHHHHHHHHHH-SSHHHHHHHHHHHHHHHGGGG-TTTPPPHHHHHHHHHHHHH--SHHHHHHHHHHGGG--HHHHHHHHH-TT-GGGGGG-HHHHHHTSPTTHHHHHHHHHHHHHHHHT--HHHHHHHHHHHHH---HHHHHHHHHHHHHHHHHHHHTT-HHHHHHHHHHHHHH--PPPPHHHHHHT-STT--

Sequence (261 aa):
MTFTNDRDHYDAIEIDTLMSVLLDPDAEPDTHQKSLASLARRHFLGRTSSLIKILSSVVKNTDKYDQDVMSHLIDIFATDPDPDATSGMIEMLPKVAESVLDPNTALDPEFREYYYQALATRQREEDLAVWAELLPEFKPKTLIAILIDPTAEPLMIIEPYTLLDRAPEPERTRSLMSLVAALASTGGSRDRLKKALELLIQSHDDQQYEQGLDALSGHWERAKKAKRTNHQSRLEAVLKALDKRPRTPGEMLTGRRPWAG